Protein AF-A0A3M1WX96-F1 (afdb_monomer_lite)

Radius of gyration: 43.72 Å; chains: 1; bounding box: 66×68×136 Å

Structure (mmCIF, N/CA/C/O backbone):
data_AF-A0A3M1WX96-F1
#
_entry.id   AF-A0A3M1WX96-F1
#
loop_
_atom_site.group_PDB
_atom_site.id
_atom_site.type_symbol
_atom_site.label_atom_id
_atom_site.label_alt_id
_atom_site.label_comp_id
_atom_site.label_asym_id
_atom_site.label_entity_id
_atom_site.label_seq_id
_atom_site.pdbx_PDB_ins_code
_atom_site.Cartn_x
_atom_site.Cartn_y
_atom_site.Cartn_z
_atom_site.occupancy
_atom_site.B_iso_or_equiv
_atom_site.auth_seq_id
_atom_site.auth_comp_id
_atom_site.auth_asym_id
_atom_site.auth_atom_id
_atom_site.pdbx_PDB_model_num
ATOM 1 N N . MET A 1 1 ? 6.471 -1.583 33.653 1.00 40.56 1 MET A N 1
ATOM 2 C CA . MET A 1 1 ? 7.380 -1.959 34.756 1.00 40.56 1 MET A CA 1
ATOM 3 C C . MET A 1 1 ? 6.901 -1.298 36.039 1.00 40.56 1 MET A C 1
ATOM 5 O O . MET A 1 1 ? 7.096 -0.105 36.188 1.00 40.56 1 MET A O 1
ATOM 9 N N . GLY A 1 2 ? 6.230 -2.038 36.925 1.00 44.50 2 GLY A N 1
ATOM 10 C CA . GLY A 1 2 ? 5.771 -1.499 38.213 1.00 44.50 2 GLY A CA 1
ATOM 11 C C . GLY A 1 2 ? 4.565 -2.249 38.770 1.00 44.50 2 GLY A C 1
ATOM 12 O O . GLY A 1 2 ? 3.454 -1.746 38.691 1.00 44.50 2 GLY A O 1
ATOM 13 N N . ARG A 1 3 ? 4.765 -3.477 39.272 1.00 42.38 3 ARG A N 1
ATOM 14 C CA . ARG A 1 3 ? 3.723 -4.268 39.967 1.00 42.38 3 ARG A CA 1
ATOM 15 C C . ARG A 1 3 ? 4.274 -5.236 41.037 1.00 42.38 3 ARG A C 1
ATOM 17 O O . ARG A 1 3 ? 3.624 -6.218 41.357 1.00 42.38 3 ARG A O 1
ATOM 24 N N . TRP A 1 4 ? 5.455 -4.967 41.604 1.00 40.88 4 TRP A N 1
ATOM 25 C CA . TRP A 1 4 ? 6.192 -5.946 42.429 1.00 40.88 4 TRP A CA 1
ATOM 26 C C . TRP A 1 4 ? 6.513 -5.523 43.877 1.00 40.88 4 TRP A C 1
ATOM 28 O O . TRP A 1 4 ? 7.488 -6.014 44.429 1.00 40.88 4 TRP A O 1
ATOM 38 N N . PHE A 1 5 ? 5.731 -4.644 44.527 1.00 43.34 5 PHE A N 1
ATOM 39 C CA . PHE A 1 5 ? 6.123 -4.165 45.872 1.00 43.34 5 PHE A CA 1
ATOM 40 C C . PHE A 1 5 ? 5.067 -4.076 46.984 1.00 43.34 5 PHE A C 1
ATOM 42 O O . PHE A 1 5 ? 5.376 -3.558 48.049 1.00 43.34 5 PHE A O 1
ATOM 49 N N . ALA A 1 6 ? 3.861 -4.625 46.835 1.00 40.25 6 ALA A N 1
ATOM 50 C CA . ALA A 1 6 ? 2.841 -4.497 47.886 1.00 40.25 6 ALA A CA 1
ATOM 51 C C . ALA A 1 6 ? 2.216 -5.839 48.286 1.00 40.25 6 ALA A C 1
ATOM 53 O O . ALA A 1 6 ? 1.021 -6.045 48.105 1.00 40.25 6 ALA A O 1
ATOM 54 N N . MET A 1 7 ? 3.017 -6.777 48.805 1.00 36.66 7 MET A N 1
ATOM 55 C CA . MET A 1 7 ? 2.472 -7.990 49.435 1.00 36.66 7 MET A CA 1
ATOM 56 C C . MET A 1 7 ? 3.453 -8.636 50.431 1.00 36.66 7 MET A C 1
ATOM 58 O O . MET A 1 7 ? 3.826 -9.796 50.283 1.00 36.66 7 MET A O 1
ATOM 62 N N . ARG A 1 8 ? 3.933 -7.884 51.439 1.00 37.78 8 ARG A N 1
ATOM 63 C CA . ARG A 1 8 ? 4.783 -8.482 52.494 1.00 37.78 8 ARG A CA 1
ATOM 64 C C . ARG A 1 8 ? 4.615 -7.996 53.937 1.00 37.78 8 ARG A C 1
ATOM 66 O O . ARG A 1 8 ? 5.428 -8.361 54.772 1.00 37.78 8 ARG A O 1
ATOM 73 N N . PHE A 1 9 ? 3.555 -7.269 54.276 1.00 40.09 9 PHE A N 1
ATOM 74 C CA . PHE A 1 9 ? 3.283 -6.913 55.675 1.00 40.09 9 PHE A CA 1
ATOM 75 C C . PHE A 1 9 ? 1.790 -7.019 55.970 1.00 40.09 9 PHE A C 1
ATOM 77 O O . PHE A 1 9 ? 1.085 -6.037 55.793 1.00 40.09 9 PHE A O 1
ATOM 84 N N . CYS A 1 10 ? 1.313 -8.213 56.340 1.00 36.41 10 CYS A N 1
ATOM 85 C CA . CYS A 1 10 ? 0.103 -8.449 57.154 1.00 36.41 10 CYS A CA 1
ATOM 86 C C . CYS A 1 10 ? -0.178 -9.963 57.263 1.00 36.41 10 CYS A C 1
ATOM 88 O O . CYS A 1 10 ? -1.188 -10.445 56.766 1.00 36.41 10 CYS A O 1
ATOM 90 N N . SER A 1 11 ? 0.723 -10.746 57.865 1.00 35.50 11 SER A N 1
ATOM 91 C CA . SER A 1 11 ? 0.415 -12.144 58.224 1.00 35.50 11 SER A CA 1
ATOM 92 C C . SER A 1 11 ? 1.421 -12.719 59.224 1.00 35.50 11 SER A C 1
ATOM 94 O O . SER A 1 11 ? 2.088 -13.711 58.938 1.00 35.50 11 SER A O 1
ATOM 96 N N . SER A 1 12 ? 1.607 -12.088 60.383 1.00 38.69 12 SER A N 1
ATOM 97 C CA . SER A 1 12 ? 2.356 -12.698 61.493 1.00 38.69 12 SER A CA 1
ATOM 98 C C . SER A 1 12 ? 1.965 -12.033 62.806 1.00 38.69 12 SER A C 1
ATOM 100 O O . SER A 1 12 ? 2.459 -10.956 63.121 1.00 38.69 12 SER A O 1
ATOM 102 N N . GLY A 1 13 ? 1.070 -12.664 63.561 1.00 39.09 13 GLY A N 1
ATOM 103 C CA . GLY A 1 13 ? 0.815 -12.283 64.946 1.00 39.09 13 GLY A CA 1
ATOM 104 C C . GLY A 1 13 ? -0.659 -12.268 65.293 1.00 39.09 13 GLY A C 1
ATOM 105 O O . GLY A 1 13 ? -1.237 -11.197 65.391 1.00 39.09 13 GLY A O 1
ATOM 106 N N . ILE A 1 14 ? -1.247 -13.456 65.436 1.00 41.56 14 ILE A N 1
ATOM 107 C CA . ILE A 1 14 ? -2.239 -13.847 66.451 1.00 41.56 14 ILE A CA 1
ATOM 108 C C . ILE A 1 14 ? -2.554 -15.330 66.179 1.00 41.56 14 ILE A C 1
ATOM 110 O O . ILE A 1 14 ? -2.727 -15.722 65.029 1.00 41.56 14 ILE A O 1
ATOM 114 N N . ILE A 1 15 ? -2.630 -16.117 67.257 1.00 40.56 15 ILE A N 1
ATOM 115 C CA . ILE A 1 15 ? -2.778 -17.584 67.357 1.00 40.56 15 ILE A CA 1
ATOM 116 C C . ILE A 1 15 ? -1.436 -18.322 67.442 1.00 40.56 15 ILE A C 1
ATOM 118 O O . ILE A 1 15 ? -0.898 -18.759 66.438 1.00 40.56 15 ILE A O 1
ATOM 122 N N . PHE A 1 16 ? -0.917 -18.463 68.665 1.00 34.12 16 PHE A N 1
ATOM 123 C CA . PHE A 1 16 ? -0.523 -19.753 69.252 1.00 34.12 16 PHE A CA 1
ATOM 124 C C . PHE A 1 16 ? -0.253 -19.533 70.751 1.00 34.12 16 PHE A C 1
ATOM 126 O O . PHE A 1 16 ? 0.829 -19.133 71.162 1.00 34.12 16 PHE A O 1
ATOM 133 N N . TYR A 1 17 ? -1.283 -19.758 71.565 1.00 35.66 17 TYR A N 1
ATOM 134 C CA . TYR A 1 17 ? -1.150 -20.103 72.979 1.00 35.66 17 TYR A CA 1
ATOM 135 C C . TYR A 1 17 ? -1.679 -21.527 73.095 1.00 35.66 17 TYR A C 1
ATOM 137 O O . TYR A 1 17 ? -2.868 -21.702 72.843 1.00 35.66 17 TYR A O 1
ATOM 145 N N . LEU A 1 18 ? -0.823 -22.504 73.424 1.00 33.88 18 LEU A N 1
ATOM 146 C CA . LEU A 1 18 ? -1.084 -23.611 74.364 1.00 33.88 18 LEU A CA 1
ATOM 147 C C . LEU A 1 18 ? 0.008 -24.699 74.278 1.00 33.88 18 LEU A C 1
ATOM 149 O O . LEU A 1 18 ? 0.254 -25.220 73.196 1.00 33.88 18 LEU A O 1
ATOM 153 N N . PHE A 1 19 ? 0.547 -25.053 75.459 1.00 33.59 19 PHE A N 1
ATOM 154 C CA . PHE A 1 19 ? 1.543 -26.100 75.789 1.00 33.59 19 PHE A CA 1
ATOM 155 C C . PHE A 1 19 ? 2.979 -25.805 75.310 1.00 33.59 19 PHE A C 1
ATOM 157 O O . PHE A 1 19 ? 3.174 -25.397 74.178 1.00 33.59 19 PHE A O 1
ATOM 164 N N . GLU A 1 20 ? 4.063 -25.926 76.081 1.00 33.03 20 GLU A N 1
ATOM 165 C CA . GLU A 1 20 ? 4.417 -26.623 77.333 1.00 33.03 20 GLU A CA 1
ATOM 166 C C . GLU A 1 20 ? 5.774 -25.985 77.764 1.00 33.03 20 GLU A C 1
ATOM 168 O O . GLU A 1 20 ? 6.569 -25.635 76.899 1.00 33.03 20 GLU A O 1
ATOM 173 N N . GLY A 1 21 ? 6.021 -25.570 79.012 1.00 33.69 21 GLY A N 1
ATOM 174 C CA . GLY A 1 21 ? 6.673 -26.406 80.029 1.00 33.69 21 GLY A CA 1
ATOM 175 C C . GLY A 1 21 ? 8.221 -26.338 80.012 1.00 33.69 21 GLY A C 1
ATOM 176 O O . GLY A 1 21 ? 8.824 -26.785 79.048 1.00 33.69 21 GLY A O 1
ATOM 177 N N . LEU A 1 22 ? 8.818 -25.891 81.135 1.00 33.12 22 LEU A N 1
ATOM 178 C CA . LEU A 1 22 ? 10.217 -26.063 81.617 1.00 33.12 22 LEU A CA 1
ATOM 179 C C . LEU A 1 22 ? 11.289 -24.972 81.351 1.00 33.12 22 LEU A C 1
ATOM 181 O O . LEU A 1 22 ? 11.998 -24.974 80.355 1.00 33.12 22 LEU A O 1
ATOM 185 N N . ASP A 1 23 ? 11.391 -24.079 82.345 1.00 35.81 23 ASP A N 1
ATOM 186 C CA . ASP A 1 23 ? 12.511 -23.850 83.290 1.00 35.81 23 ASP A CA 1
ATOM 187 C C . ASP A 1 23 ? 13.971 -23.522 82.889 1.00 35.81 23 ASP A C 1
ATOM 189 O O . ASP A 1 23 ? 14.592 -24.164 82.048 1.00 35.81 23 ASP A O 1
ATOM 193 N N . LEU A 1 24 ? 14.527 -22.631 83.742 1.00 36.81 24 LEU A N 1
ATOM 194 C CA . LEU A 1 24 ? 15.935 -22.267 84.032 1.00 36.81 24 LEU A CA 1
ATOM 195 C C . LEU A 1 24 ? 16.640 -21.382 82.977 1.00 36.81 24 LEU A C 1
ATOM 197 O O . LEU A 1 24 ? 16.611 -21.657 81.791 1.00 36.81 24 LEU A O 1
ATOM 201 N N . SER A 1 25 ? 17.326 -20.278 83.295 1.00 32.25 25 SER A N 1
ATOM 202 C CA . SER A 1 25 ? 17.987 -19.851 84.535 1.00 32.25 25 SER A CA 1
ATOM 203 C C . SER A 1 25 ? 18.380 -18.359 84.471 1.00 32.25 25 SER A C 1
ATOM 205 O O . SER A 1 25 ? 18.499 -17.767 83.402 1.00 32.25 25 SER A O 1
ATOM 207 N N . ALA A 1 26 ? 18.591 -17.792 85.658 1.00 38.19 26 ALA A N 1
ATOM 208 C CA . ALA A 1 26 ? 18.962 -16.422 86.007 1.00 38.19 26 ALA A CA 1
ATOM 209 C C . ALA A 1 26 ? 20.156 -15.795 85.267 1.00 38.19 26 ALA A C 1
ATOM 211 O O . ALA A 1 26 ? 21.142 -16.486 85.037 1.00 38.19 26 ALA A O 1
ATOM 212 N N . THR A 1 27 ? 20.158 -14.459 85.111 1.00 33.75 27 THR A N 1
ATOM 213 C CA . THR A 1 27 ? 21.312 -13.599 85.475 1.00 33.75 27 THR A CA 1
ATOM 214 C C . THR A 1 27 ? 20.957 -12.096 85.521 1.00 33.75 27 THR A C 1
ATOM 216 O O . THR A 1 27 ? 20.589 -11.502 84.519 1.00 33.75 27 THR A O 1
ATOM 219 N N . LEU A 1 28 ? 21.099 -11.528 86.726 1.00 32.62 28 LEU A N 1
ATOM 220 C CA . LEU A 1 28 ? 21.659 -10.213 87.099 1.00 32.62 28 LEU A CA 1
ATOM 221 C C . LEU A 1 28 ? 21.112 -8.876 86.521 1.00 32.62 28 LEU A C 1
ATOM 223 O O . LEU A 1 28 ? 21.269 -8.531 85.358 1.00 32.62 28 LEU A O 1
ATOM 227 N N . MET A 1 29 ? 20.601 -8.074 87.470 1.00 36.28 29 MET A N 1
ATOM 228 C CA . MET A 1 29 ? 20.648 -6.596 87.603 1.00 36.28 29 MET A CA 1
ATOM 229 C C . MET A 1 29 ? 22.082 -6.021 87.416 1.00 36.28 29 MET A C 1
ATOM 231 O O . MET A 1 29 ? 23.006 -6.833 87.506 1.00 36.28 29 MET A O 1
ATOM 235 N N . PRO A 1 30 ? 22.346 -4.687 87.279 1.00 54.91 30 PRO A N 1
ATOM 236 C CA . PRO A 1 30 ? 21.673 -3.577 87.986 1.00 54.91 30 PRO A CA 1
ATOM 237 C C . PRO A 1 30 ? 21.618 -2.192 87.273 1.00 54.91 30 PRO A C 1
ATOM 239 O O . PRO A 1 30 ? 21.998 -2.039 86.120 1.00 54.91 30 PRO A O 1
ATOM 242 N N . GLU A 1 31 ? 21.165 -1.200 88.057 1.00 31.91 31 GLU A N 1
ATOM 243 C CA . GLU A 1 31 ? 21.461 0.252 88.020 1.00 31.91 31 GLU A CA 1
ATOM 244 C C . GLU A 1 31 ? 20.365 1.243 87.564 1.00 31.91 31 GLU A C 1
ATOM 246 O O . GLU A 1 31 ? 20.161 1.556 86.397 1.00 31.91 31 GLU A O 1
ATOM 251 N N . ASN A 1 32 ? 19.714 1.801 88.597 1.00 39.22 32 ASN A N 1
ATOM 252 C CA . ASN A 1 32 ? 19.254 3.193 88.756 1.00 39.22 32 ASN A CA 1
ATOM 253 C C . ASN A 1 32 ? 20.292 4.222 88.239 1.00 39.22 32 ASN A C 1
ATOM 255 O O . ASN A 1 32 ? 21.482 3.916 88.315 1.00 39.22 32 ASN A O 1
ATOM 259 N N . PRO A 1 33 ? 19.924 5.478 87.866 1.00 53.41 33 PRO A N 1
ATOM 260 C CA . PRO A 1 33 ? 19.552 6.494 88.873 1.00 53.41 33 PRO A CA 1
ATOM 261 C C . PRO A 1 33 ? 18.598 7.613 88.325 1.00 53.41 33 PRO A C 1
ATOM 263 O O . PRO A 1 33 ? 17.802 7.319 87.440 1.00 53.41 33 PRO A O 1
ATOM 266 N N . PRO A 1 34 ? 18.525 8.842 88.896 1.00 61.03 34 PRO A N 1
ATOM 267 C CA . PRO A 1 34 ? 17.351 9.350 89.619 1.00 61.03 34 PRO A CA 1
ATOM 268 C C . PRO A 1 34 ? 16.840 10.700 89.037 1.00 61.03 34 PRO A C 1
ATOM 270 O O . PRO A 1 34 ? 17.177 11.038 87.912 1.00 61.03 34 PRO A O 1
ATOM 273 N N . PHE A 1 35 ? 16.125 11.498 89.851 1.00 41.41 35 PHE A N 1
ATOM 274 C CA . PHE A 1 35 ? 15.587 12.870 89.649 1.00 41.41 35 PHE A CA 1
ATOM 275 C C . PHE A 1 35 ? 14.113 12.953 89.215 1.00 41.41 35 PHE A C 1
ATOM 277 O O . PHE A 1 35 ? 13.674 12.210 88.353 1.00 41.41 35 PHE A O 1
ATOM 284 N N . SER A 1 36 ? 13.267 13.882 89.672 1.00 41.53 36 SER A N 1
ATOM 285 C CA . SER A 1 36 ? 13.221 14.800 90.824 1.00 41.53 36 SER A CA 1
ATOM 286 C C . SER A 1 36 ? 11.825 15.438 90.815 1.00 41.53 36 SER A C 1
ATOM 288 O O . SER A 1 36 ? 11.336 15.831 89.758 1.00 41.53 36 SER A O 1
ATOM 290 N N . ARG A 1 37 ? 11.186 15.562 91.984 1.00 46.06 37 ARG A N 1
ATOM 291 C CA . ARG A 1 37 ? 9.965 16.368 92.194 1.00 46.06 37 ARG A CA 1
ATOM 292 C C . ARG A 1 37 ? 10.280 17.867 92.134 1.00 46.06 37 ARG A C 1
ATOM 294 O O . ARG A 1 37 ? 11.380 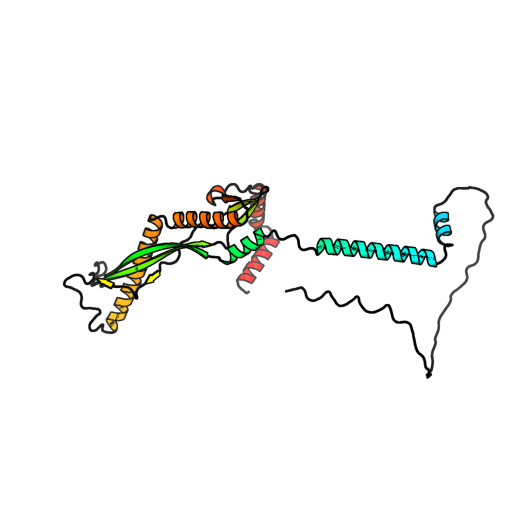18.256 92.523 1.00 46.06 37 ARG A O 1
ATOM 301 N N . PRO A 1 38 ? 9.275 18.703 91.825 1.00 54.12 38 PRO A N 1
ATOM 302 C CA . PRO A 1 38 ? 9.010 19.851 92.704 1.00 54.12 38 PRO A CA 1
ATOM 303 C C . PRO A 1 38 ? 7.473 20.041 92.915 1.00 54.12 38 PRO A C 1
ATOM 305 O O . PRO A 1 38 ? 6.723 19.110 92.620 1.00 54.12 38 PRO A O 1
ATOM 308 N N . PRO A 1 39 ? 6.973 21.107 93.576 1.00 56.50 39 PRO A N 1
ATOM 309 C CA . PRO A 1 39 ? 6.376 21.001 94.904 1.00 56.50 39 PRO A CA 1
ATOM 310 C C . PRO A 1 39 ? 4.879 21.365 94.943 1.00 56.50 39 PRO A C 1
ATOM 312 O O . PRO A 1 39 ? 4.263 21.745 93.952 1.00 56.50 39 PRO A O 1
ATOM 315 N N . ALA A 1 40 ? 4.323 21.230 96.146 1.00 49.50 40 ALA A N 1
ATOM 316 C CA . ALA A 1 40 ? 2.959 21.551 96.539 1.00 49.50 40 ALA A CA 1
ATOM 317 C C . ALA A 1 40 ? 2.572 23.027 96.326 1.00 49.50 40 ALA A C 1
ATOM 319 O O . ALA A 1 40 ? 3.359 23.930 96.607 1.00 49.50 40 ALA A O 1
ATOM 320 N N . VAL A 1 41 ? 1.312 23.244 95.942 1.00 48.03 41 VAL A N 1
ATOM 321 C CA . VAL A 1 41 ? 0.588 24.513 96.092 1.00 48.03 41 VAL A CA 1
ATOM 322 C C . VAL A 1 41 ? -0.761 24.199 96.744 1.00 48.03 41 VAL A C 1
ATOM 324 O O . VAL A 1 41 ? -1.476 23.302 96.301 1.00 48.03 41 VAL A O 1
ATOM 327 N N . GLN A 1 42 ? -1.037 24.905 97.840 1.00 40.84 42 GLN A N 1
ATOM 328 C CA . GLN A 1 42 ? -2.239 24.851 98.676 1.00 40.84 42 GLN A CA 1
ATOM 329 C C . GLN A 1 42 ? -3.418 25.621 98.047 1.00 40.84 42 GLN A C 1
ATOM 331 O O . GLN A 1 42 ? -3.198 26.708 97.524 1.00 40.84 42 GLN A O 1
ATOM 336 N N . ASP A 1 43 ? -4.620 25.027 98.152 1.00 43.12 43 ASP A N 1
ATOM 337 C CA . ASP A 1 43 ? -5.954 25.558 98.544 1.00 43.12 43 ASP A CA 1
ATOM 338 C C . ASP A 1 43 ? -6.433 26.948 98.046 1.00 43.12 43 ASP A C 1
ATOM 340 O O . ASP A 1 43 ? -5.664 27.907 98.061 1.00 43.12 43 ASP A O 1
ATOM 344 N N . PRO A 1 44 ? -7.734 27.130 97.681 1.00 53.22 44 PRO A N 1
ATOM 345 C CA . PRO A 1 44 ? -8.832 27.018 98.657 1.00 53.22 44 PRO A CA 1
ATOM 346 C C . PRO A 1 44 ? -10.197 26.486 98.156 1.00 53.22 44 PRO A C 1
ATOM 348 O O . PRO A 1 44 ? -10.484 26.362 96.967 1.00 53.22 44 PRO A O 1
ATOM 351 N N . ALA A 1 45 ? -11.059 26.196 99.135 1.00 51.62 45 ALA A N 1
ATOM 352 C CA . ALA A 1 45 ? -12.451 25.768 99.008 1.00 51.62 45 ALA A CA 1
ATOM 353 C C . ALA A 1 45 ? -13.382 26.804 98.342 1.00 51.62 45 ALA A C 1
ATOM 355 O O . ALA A 1 45 ? -13.215 28.008 98.548 1.00 51.62 45 ALA A O 1
ATOM 356 N N . PRO A 1 46 ? -14.456 26.336 97.678 1.00 49.62 46 PRO A N 1
ATOM 357 C CA . PRO A 1 46 ? -15.713 27.076 97.673 1.00 49.62 46 PRO A CA 1
ATOM 358 C C . PRO A 1 46 ? -16.911 26.264 98.200 1.00 49.62 46 PRO A C 1
ATOM 360 O O . PRO A 1 46 ? -17.085 25.073 97.946 1.00 49.62 46 PRO A O 1
ATOM 363 N N . SER A 1 47 ? -17.730 26.995 98.950 1.00 46.50 47 SER A N 1
ATOM 364 C CA . SER A 1 47 ? -19.0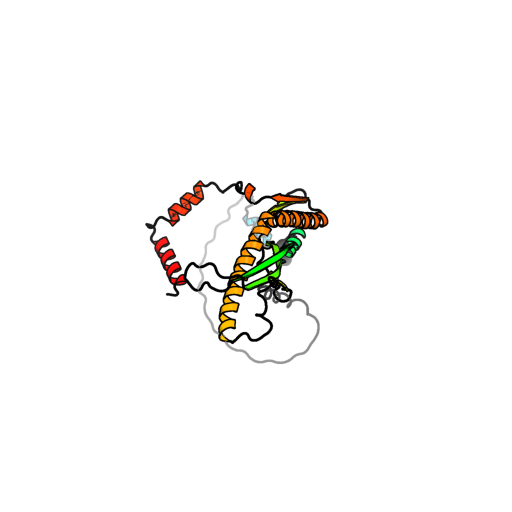00 26.681 99.605 1.00 46.50 47 SER A CA 1
ATOM 365 C C . SER A 1 47 ? -20.097 26.104 98.684 1.00 46.50 47 SER A C 1
ATOM 367 O O . SER A 1 47 ? -20.029 26.260 97.463 1.00 46.50 47 SER A O 1
ATOM 369 N N . PRO A 1 48 ? -21.156 25.484 99.249 1.00 55.16 48 PRO A N 1
ATOM 370 C CA . PRO A 1 48 ? -22.215 24.844 98.476 1.00 55.16 48 PRO A CA 1
ATOM 371 C C . PRO A 1 48 ? -23.203 25.880 97.924 1.00 55.16 48 PRO A C 1
ATOM 373 O O . PRO A 1 48 ? -23.734 26.701 98.671 1.00 55.16 48 PRO A O 1
ATOM 376 N N . VAL A 1 49 ? -23.496 25.807 96.624 1.00 49.09 49 VAL A N 1
ATOM 377 C CA . VAL A 1 49 ? -24.596 26.549 95.991 1.00 49.09 49 VAL A CA 1
ATOM 378 C C . VAL A 1 49 ? -25.602 25.551 95.432 1.00 49.09 49 VAL A C 1
ATOM 380 O O . VAL A 1 49 ? -25.270 24.640 94.675 1.00 49.09 49 VAL A O 1
ATOM 383 N N . ALA A 1 50 ? -26.841 25.723 95.875 1.00 50.53 50 ALA A N 1
ATOM 384 C CA . ALA A 1 50 ? -27.998 24.936 95.509 1.00 50.53 50 ALA A CA 1
ATOM 385 C C . ALA A 1 50 ? -28.440 25.172 94.053 1.00 50.53 50 ALA A C 1
ATOM 387 O O . ALA A 1 50 ? -28.421 26.296 93.564 1.00 50.53 50 ALA A O 1
ATOM 388 N N . GLY A 1 51 ? -28.946 24.103 93.430 1.00 50.75 51 GLY A N 1
ATOM 389 C CA . GLY A 1 51 ? -30.078 24.151 92.501 1.00 50.75 51 GLY A CA 1
ATOM 390 C C . GLY A 1 51 ? -29.831 24.668 91.081 1.00 50.75 51 GLY A C 1
ATOM 391 O O . GLY A 1 51 ? -29.955 25.853 90.812 1.00 50.75 51 GLY A O 1
ATOM 392 N N . SER A 1 52 ? -29.678 23.750 90.124 1.00 49.75 52 SER A N 1
ATOM 393 C CA . SER A 1 52 ? -30.497 23.765 88.899 1.00 49.75 52 SER A CA 1
ATOM 394 C C . SER A 1 52 ? -30.348 22.441 88.145 1.00 49.75 52 SER A C 1
ATOM 396 O O . SER A 1 52 ? -29.258 22.002 87.787 1.00 49.75 52 SER A O 1
ATOM 398 N N . SER A 1 53 ? -31.471 21.767 87.922 1.00 55.44 53 SER A N 1
ATOM 399 C CA . SER A 1 53 ? -31.601 20.576 87.086 1.00 55.44 53 SER A CA 1
ATOM 400 C C . SER A 1 53 ? -31.543 20.970 85.607 1.00 55.44 53 SER A C 1
ATOM 402 O O . SER A 1 53 ? -32.565 21.031 84.931 1.00 55.44 53 SER A O 1
ATOM 404 N N . GLY A 1 54 ? -30.341 21.275 85.117 1.00 56.44 54 GLY A N 1
ATOM 405 C CA . GLY A 1 54 ? -30.034 21.447 83.697 1.00 56.44 54 GLY A CA 1
ATOM 406 C C . GLY A 1 54 ? -29.077 20.351 83.238 1.00 56.44 54 GLY A C 1
ATOM 407 O O . GLY A 1 54 ? -27.965 20.251 83.750 1.00 56.44 54 GLY A O 1
ATOM 408 N N . ILE A 1 55 ? -29.501 19.510 82.291 1.00 59.22 55 ILE A N 1
ATOM 409 C CA . ILE A 1 55 ? -28.666 18.456 81.694 1.00 59.22 55 ILE A CA 1
ATOM 410 C C . ILE A 1 55 ? -27.543 19.141 80.906 1.00 59.22 55 ILE A C 1
ATOM 412 O O . ILE A 1 55 ? -27.724 19.550 79.762 1.00 59.22 55 ILE A O 1
ATOM 416 N N . SER A 1 56 ? -26.388 19.318 81.544 1.00 54.75 56 SER A N 1
ATOM 417 C CA . SER A 1 56 ? -25.201 19.888 80.918 1.00 54.75 56 SER A CA 1
ATOM 418 C C . SER A 1 56 ? -24.459 18.812 80.104 1.00 54.75 56 SER A C 1
ATOM 420 O O . SER A 1 56 ? -24.407 17.646 80.514 1.00 54.75 56 SER A O 1
ATOM 422 N N . PRO A 1 57 ? -23.825 19.165 78.969 1.00 58.00 57 PRO A N 1
ATOM 423 C CA . PRO A 1 57 ? -23.057 18.224 78.142 1.00 58.00 57 PRO A CA 1
ATOM 424 C C . PRO A 1 57 ? -21.866 17.573 78.876 1.00 58.00 57 PRO A C 1
ATOM 426 O O . PRO A 1 57 ? -21.309 16.588 78.397 1.00 58.00 57 PRO A O 1
ATOM 429 N N . GLN A 1 58 ? -21.509 18.054 80.072 1.00 56.03 58 GLN A N 1
ATOM 430 C CA . GLN A 1 58 ? -20.494 17.450 80.939 1.00 56.03 58 GLN A CA 1
ATOM 431 C C . GLN A 1 58 ? -20.996 16.181 81.664 1.00 56.03 58 GLN A C 1
ATOM 433 O O . GLN A 1 58 ? -20.201 15.291 81.965 1.00 56.03 58 GLN A O 1
ATOM 438 N N . GLY A 1 59 ? -22.311 16.027 81.876 1.00 51.25 59 GLY A N 1
ATOM 439 C CA . GLY A 1 59 ? -22.899 14.816 82.470 1.00 51.25 59 GLY A CA 1
ATOM 440 C C . GLY A 1 59 ? -22.883 13.592 81.541 1.00 51.25 59 GLY A C 1
ATOM 441 O O . GLY A 1 59 ? -22.811 12.454 82.010 1.00 51.25 59 GLY A O 1
ATOM 442 N N . LEU A 1 60 ? -22.876 13.813 80.221 1.00 54.62 60 LEU A N 1
ATOM 443 C CA . LEU A 1 60 ? -22.719 12.746 79.224 1.00 54.62 60 LEU A CA 1
ATOM 444 C C . LEU A 1 60 ? -21.302 12.153 79.235 1.00 54.62 60 LEU A C 1
ATOM 446 O O . LEU A 1 60 ? -21.149 10.941 79.091 1.00 54.62 60 LEU A O 1
ATOM 450 N N . TRP A 1 61 ? -20.279 12.969 79.508 1.00 54.44 61 TRP A N 1
ATOM 451 C CA . TRP A 1 61 ? -18.896 12.500 79.650 1.00 54.44 61 TRP A CA 1
ATOM 452 C C . TRP A 1 61 ? -18.684 11.637 80.903 1.00 54.44 61 TRP A C 1
ATOM 454 O O . TRP A 1 61 ? -17.987 10.624 80.840 1.00 54.44 61 TRP A O 1
ATOM 464 N N . TYR A 1 62 ? -19.334 11.972 82.022 1.00 51.81 62 TYR A N 1
ATOM 465 C CA . TYR A 1 62 ? -19.199 11.205 83.268 1.00 51.81 62 TYR A CA 1
ATOM 466 C C . TYR A 1 62 ? -19.954 9.871 83.258 1.00 51.81 62 TYR A C 1
ATOM 468 O O . TYR A 1 62 ? -19.470 8.892 83.829 1.00 51.81 62 TYR A O 1
ATOM 476 N N . ARG A 1 63 ? -21.094 9.772 82.558 1.00 51.66 63 ARG A N 1
ATOM 477 C CA . ARG A 1 63 ? -21.747 8.467 82.340 1.00 51.66 63 ARG A CA 1
ATOM 478 C C . ARG A 1 63 ? -20.920 7.544 81.448 1.00 51.66 63 ARG A C 1
ATOM 480 O O . ARG A 1 63 ? -20.924 6.339 81.671 1.00 51.66 63 ARG A O 1
ATOM 487 N N . PHE A 1 64 ? -20.128 8.105 80.538 1.00 52.88 64 PHE A N 1
ATOM 488 C CA . PHE A 1 64 ? -19.185 7.340 79.723 1.00 52.88 64 PHE A CA 1
ATOM 489 C C . PHE A 1 64 ? -18.006 6.764 80.524 1.00 52.88 64 PHE A C 1
ATOM 491 O O . PHE A 1 64 ? -17.323 5.866 80.032 1.00 52.88 64 PHE A O 1
ATOM 498 N N . GLN A 1 65 ? -17.728 7.258 81.739 1.00 54.84 65 GLN A N 1
ATOM 499 C CA . GLN A 1 65 ? -16.571 6.869 82.561 1.00 54.84 65 GLN A CA 1
ATOM 500 C C . GLN A 1 65 ? -16.822 5.682 83.504 1.00 54.84 65 GLN A C 1
ATOM 502 O O . GLN A 1 65 ? -15.865 5.144 84.056 1.00 54.84 65 GLN A O 1
ATOM 507 N N . ARG A 1 66 ? -18.081 5.260 83.677 1.00 52.12 66 ARG A N 1
ATOM 508 C CA . ARG A 1 66 ? -18.476 4.139 84.553 1.00 52.12 66 ARG A CA 1
ATOM 509 C C . ARG A 1 66 ? -18.943 2.892 83.814 1.00 52.12 66 ARG A C 1
ATOM 511 O O . ARG A 1 66 ? -19.463 1.974 84.442 1.00 52.12 66 ARG A O 1
ATOM 518 N N . GLU A 1 67 ? -18.757 2.837 82.505 1.00 54.62 67 GLU A N 1
ATOM 519 C CA . GLU A 1 67 ? -18.917 1.569 81.816 1.00 54.62 67 GLU A CA 1
ATOM 520 C C . GLU A 1 67 ? -17.670 0.695 82.012 1.00 54.62 67 GLU A C 1
ATOM 522 O O . GLU A 1 67 ? -16.549 1.218 82.008 1.00 54.62 67 GLU A O 1
ATOM 527 N N . PRO A 1 68 ? -17.836 -0.623 82.220 1.00 68.62 68 PRO A N 1
ATOM 528 C CA . PRO A 1 68 ? -16.709 -1.529 82.391 1.00 68.62 68 PRO A CA 1
ATOM 529 C C . PRO A 1 68 ? -15.790 -1.424 81.172 1.00 68.62 68 PRO A C 1
ATOM 531 O O . PRO A 1 68 ? -16.263 -1.359 80.041 1.00 68.62 68 PRO A O 1
ATOM 534 N N . LEU A 1 69 ? -14.470 -1.446 81.383 1.00 73.25 69 LEU A N 1
ATOM 535 C CA . LEU A 1 69 ? -13.447 -1.363 80.323 1.00 73.25 69 LEU A CA 1
ATOM 536 C C . LEU A 1 69 ? -13.729 -2.292 79.117 1.00 73.25 69 LEU A C 1
ATOM 538 O O . LEU A 1 69 ? -13.350 -1.978 77.989 1.00 73.25 69 LEU A O 1
ATOM 542 N N . MET A 1 70 ? -14.458 -3.386 79.354 1.00 73.12 70 MET A N 1
ATOM 543 C CA . MET A 1 70 ? -15.009 -4.304 78.355 1.00 73.12 70 MET A CA 1
ATOM 544 C C . MET A 1 70 ? -15.879 -3.634 77.273 1.00 73.12 70 MET A C 1
ATOM 546 O O . MET A 1 70 ? -15.671 -3.916 76.096 1.00 73.12 70 MET A O 1
ATOM 550 N N . THR A 1 71 ? -16.825 -2.741 77.599 1.00 78.81 71 THR A N 1
ATOM 551 C CA . THR A 1 71 ? -17.727 -2.165 76.573 1.00 78.81 71 THR A CA 1
ATOM 552 C C . THR A 1 71 ? -16.990 -1.228 75.626 1.00 78.81 71 THR A C 1
ATOM 554 O O . THR A 1 71 ? -17.227 -1.257 74.419 1.00 78.81 71 THR A O 1
ATOM 557 N N . ARG A 1 72 ? -16.017 -0.462 76.131 1.00 79.00 72 ARG A N 1
ATOM 558 C CA . ARG A 1 72 ? -15.161 0.393 75.294 1.00 79.00 72 ARG A CA 1
ATOM 559 C C . ARG A 1 72 ? -14.336 -0.428 74.303 1.00 79.00 72 ARG A C 1
ATOM 561 O O . ARG A 1 72 ? -14.243 -0.046 73.140 1.00 79.00 72 ARG A O 1
ATOM 568 N N . ALA A 1 73 ? -13.776 -1.559 74.735 1.00 81.88 73 ALA A N 1
ATOM 569 C CA . ALA A 1 73 ? -13.027 -2.455 73.853 1.00 81.88 73 ALA A CA 1
ATOM 570 C C . ALA A 1 73 ? -13.915 -3.049 72.742 1.00 81.88 73 ALA A C 1
ATOM 572 O O . ALA A 1 73 ? -13.501 -3.114 71.582 1.00 81.88 73 ALA A O 1
ATOM 573 N N . ILE A 1 74 ? -15.160 -3.414 73.066 1.00 88.75 74 ILE A N 1
ATOM 574 C CA . ILE A 1 74 ? -16.133 -3.918 72.084 1.00 88.75 74 ILE A CA 1
ATOM 575 C C . ILE A 1 74 ? -16.489 -2.832 71.056 1.00 88.75 74 ILE A C 1
ATOM 577 O O . ILE A 1 74 ? -16.482 -3.088 69.855 1.00 88.75 74 ILE A O 1
ATOM 581 N N . ILE A 1 75 ? -16.738 -1.596 71.494 1.00 90.12 75 ILE A N 1
ATOM 582 C CA . ILE A 1 75 ? -17.065 -0.491 70.578 1.00 90.12 75 ILE A CA 1
ATOM 583 C C . ILE A 1 75 ? -15.893 -0.199 69.629 1.00 90.12 75 ILE A C 1
ATOM 585 O O . ILE A 1 75 ? -16.095 -0.091 68.419 1.00 90.12 75 ILE A O 1
ATOM 589 N N . TRP A 1 76 ? -14.662 -0.122 70.144 1.00 88.75 76 TRP A N 1
ATOM 590 C CA . TRP A 1 76 ? -13.482 0.147 69.315 1.00 88.75 76 TRP A CA 1
ATOM 591 C C . TRP A 1 76 ? -13.184 -0.969 68.309 1.00 88.75 76 TRP A C 1
ATOM 593 O O . TRP A 1 76 ? -12.812 -0.674 67.174 1.00 88.75 76 TRP A O 1
ATOM 603 N N . THR A 1 77 ? -13.381 -2.237 68.681 1.00 92.94 77 THR A N 1
ATOM 604 C CA . THR A 1 77 ? -13.189 -3.369 67.756 1.00 92.94 77 THR A CA 1
ATOM 605 C C . THR A 1 77 ? -14.228 -3.389 66.638 1.00 92.94 77 THR A C 1
ATOM 607 O O . THR A 1 77 ? -13.864 -3.603 65.481 1.00 92.94 77 THR A O 1
ATOM 610 N N . LEU A 1 78 ? -15.494 -3.078 66.934 1.00 95.12 78 LEU A N 1
ATOM 611 C CA . LEU A 1 78 ? -16.534 -2.925 65.909 1.00 95.12 78 LEU A CA 1
ATOM 612 C C . LEU A 1 78 ? -16.226 -1.764 64.949 1.00 95.12 78 LEU A C 1
ATOM 614 O O . LEU A 1 78 ? -16.400 -1.888 63.734 1.00 95.12 78 LEU A O 1
ATOM 618 N N . LEU A 1 79 ? -15.719 -0.647 65.473 1.00 95.31 79 LEU A N 1
ATOM 619 C CA . LEU A 1 79 ? -15.388 0.537 64.677 1.00 95.31 79 LEU A CA 1
ATOM 620 C C . LEU A 1 79 ? -14.158 0.301 63.780 1.00 95.31 79 LEU A C 1
ATOM 622 O O . LEU A 1 79 ? -14.171 0.635 62.597 1.00 95.31 79 LEU A O 1
ATOM 626 N N . ALA A 1 80 ? -13.126 -0.367 64.300 1.00 95.00 80 ALA A N 1
ATOM 627 C CA . ALA A 1 80 ? -11.980 -0.796 63.502 1.00 95.00 80 ALA A CA 1
ATOM 628 C C . ALA A 1 80 ? -12.381 -1.810 62.413 1.00 95.00 80 ALA A C 1
ATOM 630 O O . ALA A 1 80 ? -11.953 -1.686 61.266 1.00 95.00 80 ALA A O 1
ATOM 631 N N . GLY A 1 81 ? -13.245 -2.777 62.745 1.00 96.75 81 GLY A N 1
ATOM 632 C CA . GLY A 1 81 ? -13.748 -3.770 61.794 1.00 96.75 81 GLY A CA 1
ATOM 633 C C . GLY A 1 81 ? -14.551 -3.139 60.653 1.00 96.75 81 GLY A C 1
ATOM 634 O O . GLY A 1 81 ? -14.320 -3.441 59.485 1.00 96.75 81 GLY A O 1
ATOM 635 N N . THR A 1 82 ? -15.453 -2.210 60.972 1.00 95.69 82 THR A N 1
ATOM 636 C CA . THR A 1 82 ? -16.249 -1.481 59.967 1.00 95.69 82 THR A CA 1
ATOM 637 C C . THR A 1 82 ? -15.392 -0.599 59.062 1.00 95.69 82 THR A C 1
ATOM 639 O O . THR A 1 82 ? -15.584 -0.624 57.846 1.00 95.69 82 THR A O 1
ATOM 642 N N . LEU A 1 83 ? -14.401 0.113 59.612 1.00 96.56 83 LEU A N 1
ATOM 643 C CA . LEU A 1 83 ? -13.433 0.873 58.812 1.00 96.56 83 LEU A CA 1
ATOM 644 C C . LEU A 1 83 ? -12.608 -0.032 57.893 1.00 96.56 83 LEU A C 1
ATOM 646 O O . LEU A 1 83 ? -12.376 0.321 56.737 1.00 96.56 83 LEU A O 1
ATOM 650 N N . PHE A 1 84 ? -12.200 -1.209 58.372 1.00 96.50 84 PHE A N 1
ATOM 651 C CA . PHE A 1 84 ? -11.463 -2.174 57.562 1.00 96.50 84 PHE A CA 1
ATOM 652 C C . PHE A 1 84 ? -12.302 -2.689 56.387 1.00 96.50 84 PHE A C 1
ATOM 654 O O . PHE A 1 84 ? -11.833 -2.693 55.249 1.00 96.50 84 PHE A O 1
ATOM 661 N N . VAL A 1 85 ? -13.564 -3.058 56.631 1.00 95.88 85 VAL A N 1
ATOM 662 C CA . VAL A 1 85 ? -14.484 -3.514 55.577 1.00 95.88 85 VAL A CA 1
ATOM 663 C C . VAL A 1 85 ? -14.770 -2.395 54.572 1.00 95.88 85 VAL A C 1
ATOM 665 O O . VAL A 1 85 ? -14.709 -2.632 53.367 1.00 95.88 85 VAL A O 1
ATOM 668 N N . ALA A 1 86 ? -15.017 -1.167 55.036 1.00 95.19 86 ALA A N 1
ATOM 669 C CA . ALA A 1 86 ? -15.221 -0.019 54.154 1.00 95.19 86 ALA A CA 1
ATOM 670 C C . ALA A 1 86 ? -13.978 0.264 53.292 1.00 95.19 86 ALA A C 1
ATOM 672 O O . ALA A 1 86 ? -14.093 0.431 52.078 1.00 95.19 86 ALA A O 1
ATOM 673 N N . GLY A 1 87 ? -12.785 0.242 53.896 1.00 96.19 87 GLY A N 1
ATOM 674 C CA . GLY A 1 87 ? -11.518 0.391 53.182 1.00 96.19 87 GLY A CA 1
ATOM 675 C C . GLY A 1 87 ? -11.295 -0.708 52.142 1.00 96.19 87 GLY A C 1
ATOM 676 O O . GLY A 1 87 ? -10.897 -0.415 51.016 1.00 96.19 87 GLY A O 1
ATOM 677 N N . TYR A 1 88 ? -11.621 -1.960 52.477 1.00 94.88 88 TYR A N 1
ATOM 678 C CA . TYR A 1 88 ? -11.531 -3.091 51.555 1.00 94.88 88 TYR A CA 1
ATOM 679 C C . TYR A 1 88 ? -12.496 -2.961 50.369 1.00 94.88 88 TYR A C 1
ATOM 681 O O . TYR A 1 88 ? -12.098 -3.209 49.233 1.00 94.88 88 TYR A O 1
ATOM 689 N N . LEU A 1 89 ? -13.739 -2.526 50.600 1.00 93.81 89 LEU A N 1
ATOM 690 C CA . LEU A 1 89 ? -14.727 -2.320 49.536 1.00 93.81 89 LEU A CA 1
ATOM 691 C C . LEU A 1 89 ? -14.342 -1.165 48.606 1.00 93.81 89 LEU A C 1
ATOM 693 O O . LEU A 1 89 ? -14.448 -1.300 47.388 1.00 93.81 89 LEU A O 1
ATOM 697 N N . VAL A 1 90 ? -13.838 -0.053 49.153 1.00 92.88 90 VAL A N 1
ATOM 698 C CA . VAL A 1 90 ? -13.307 1.060 48.347 1.00 92.88 90 VAL A CA 1
ATOM 699 C C . VAL A 1 90 ? -12.101 0.598 47.532 1.00 92.88 90 VAL A C 1
ATOM 701 O O . VAL A 1 90 ? -12.023 0.884 46.336 1.00 92.88 90 VAL A O 1
ATOM 704 N N . TRP A 1 91 ? -11.195 -0.169 48.144 1.00 92.50 91 TRP A N 1
ATOM 705 C CA . TRP A 1 91 ? -10.059 -0.754 47.441 1.00 92.50 91 TRP A CA 1
ATOM 706 C C . TRP A 1 91 ? -10.509 -1.703 46.331 1.00 92.50 91 TRP A C 1
ATOM 708 O O . TRP A 1 91 ? -9.998 -1.588 45.226 1.00 92.50 91 TRP A O 1
ATOM 718 N N . GLN A 1 92 ? -11.497 -2.574 46.556 1.00 89.69 92 GLN A N 1
ATOM 719 C CA . GLN A 1 92 ? -12.057 -3.432 45.507 1.00 89.69 92 GLN A CA 1
ATOM 720 C C . GLN A 1 92 ? -12.716 -2.629 44.384 1.00 89.69 92 GLN A C 1
ATOM 722 O O . GLN A 1 92 ? -12.520 -2.959 43.216 1.00 89.69 92 GLN A O 1
ATOM 727 N N . ALA A 1 93 ? -13.467 -1.574 44.700 1.00 85.00 93 ALA A N 1
ATOM 728 C CA . ALA A 1 93 ? -14.096 -0.721 43.694 1.00 85.00 93 ALA A CA 1
ATOM 729 C C . ALA A 1 93 ? -13.053 0.016 42.834 1.00 85.00 93 ALA A C 1
ATOM 731 O O . ALA A 1 93 ? -13.250 0.189 41.634 1.00 85.00 93 ALA A O 1
ATOM 732 N N . TRP A 1 94 ? -11.923 0.407 43.430 1.00 85.56 94 TRP A N 1
ATOM 733 C CA . TRP A 1 94 ? -10.797 1.029 42.725 1.00 85.56 94 TRP A CA 1
ATOM 734 C C . TRP A 1 94 ? -9.896 0.025 41.993 1.00 85.56 94 TRP A C 1
ATOM 736 O O . TRP A 1 94 ? -9.356 0.342 40.933 1.00 85.56 94 TRP A O 1
ATOM 746 N N . ALA A 1 95 ? -9.707 -1.171 42.552 1.00 82.69 95 ALA A N 1
ATOM 747 C CA . ALA A 1 95 ? -8.843 -2.220 42.015 1.00 82.69 95 ALA A CA 1
ATOM 748 C C . ALA A 1 95 ? -9.541 -3.076 40.955 1.00 82.69 95 ALA A C 1
ATOM 750 O O . ALA A 1 95 ? -8.854 -3.713 40.153 1.00 82.69 95 ALA A O 1
ATOM 751 N N . SER A 1 96 ? -10.878 -3.087 40.931 1.00 71.19 96 SER A N 1
ATOM 752 C CA . SER A 1 96 ? -11.649 -3.726 39.871 1.00 71.19 96 SER A CA 1
ATOM 753 C C . SER A 1 96 ? -11.253 -3.078 38.546 1.00 71.19 96 SER A C 1
ATOM 755 O O . SER A 1 96 ? -11.482 -1.878 38.360 1.00 71.19 96 SER A O 1
ATOM 757 N N . PRO A 1 97 ? -10.610 -3.821 37.627 1.00 66.12 97 PRO A N 1
ATOM 758 C CA . PRO A 1 97 ? -10.226 -3.266 36.345 1.00 66.12 97 PRO A CA 1
ATOM 759 C C . PRO A 1 97 ? -11.496 -2.755 35.675 1.00 66.12 97 PRO A C 1
ATOM 761 O O . PRO A 1 97 ? -12.472 -3.498 35.553 1.00 66.12 97 PRO A O 1
ATOM 764 N N . LYS A 1 98 ? -11.491 -1.478 35.271 1.00 66.06 98 LYS A N 1
ATOM 765 C CA . LYS A 1 98 ? -12.579 -0.912 34.467 1.00 66.06 98 LYS A CA 1
ATOM 766 C C . LYS A 1 98 ? -12.869 -1.918 33.351 1.00 66.06 98 LYS A C 1
ATOM 768 O O . LYS A 1 98 ? -11.899 -2.319 32.701 1.00 66.06 98 LYS A O 1
ATOM 773 N N . PRO A 1 99 ? -14.124 -2.368 33.160 1.00 58.03 99 PRO A N 1
ATOM 774 C CA . PRO A 1 99 ? -14.440 -3.364 32.149 1.00 58.03 99 PRO A CA 1
ATOM 775 C C . PRO A 1 99 ? -13.921 -2.841 30.815 1.00 58.03 99 PRO A C 1
ATOM 777 O O . PRO A 1 99 ? -14.429 -1.860 30.270 1.00 58.03 99 PRO A O 1
ATOM 780 N N . VAL A 1 100 ? -12.828 -3.435 30.337 1.00 63.59 100 VAL A N 1
ATOM 781 C CA . VAL A 1 100 ? -12.245 -3.064 29.056 1.00 63.59 100 VAL A CA 1
ATOM 782 C C . VAL A 1 100 ? -13.235 -3.589 28.040 1.00 63.59 100 VAL A C 1
ATOM 784 O O . VAL A 1 100 ? -13.379 -4.801 27.888 1.00 63.59 100 VAL A O 1
ATOM 787 N N . ASN A 1 101 ? -13.985 -2.684 27.415 1.00 68.00 101 ASN A N 1
ATOM 788 C CA . ASN A 1 101 ? -14.960 -3.064 26.407 1.00 68.00 101 ASN A CA 1
ATOM 789 C C . ASN A 1 101 ? -14.223 -3.927 25.355 1.00 68.00 101 ASN A C 1
ATOM 791 O O . ASN A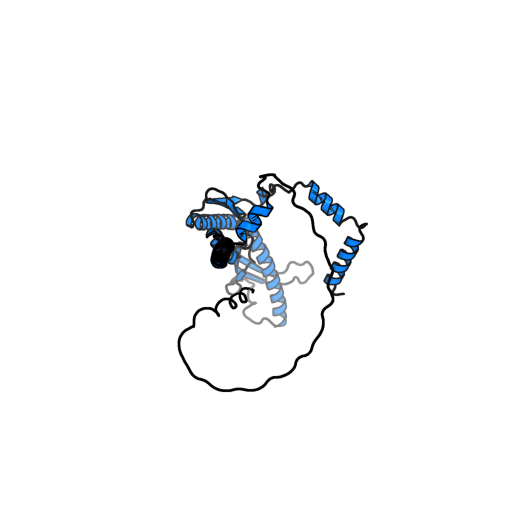 1 101 ? -13.216 -3.462 24.806 1.00 68.00 101 ASN A O 1
ATOM 795 N N . PRO A 1 102 ? -14.653 -5.184 25.112 1.00 74.81 102 PRO A N 1
ATOM 796 C CA . PRO A 1 102 ? -13.923 -6.153 24.285 1.00 74.81 102 PRO A CA 1
ATOM 797 C C . PRO A 1 102 ? -13.650 -5.641 22.863 1.00 74.81 102 PRO A C 1
ATOM 799 O O . PRO A 1 102 ? -12.723 -6.101 22.195 1.00 74.81 102 PRO A O 1
ATOM 802 N N . VAL A 1 103 ? -14.418 -4.644 22.426 1.00 75.50 103 VAL A N 1
ATOM 803 C CA . VAL A 1 103 ? -14.209 -3.888 21.193 1.00 75.50 103 VAL A CA 1
ATOM 804 C C . VAL A 1 103 ? -12.857 -3.196 21.156 1.00 75.50 103 VAL A C 1
ATOM 806 O O . VAL A 1 103 ? -12.140 -3.350 20.173 1.00 75.50 103 VAL A O 1
ATOM 809 N N . PHE A 1 104 ? -12.469 -2.481 22.216 1.00 75.94 104 PHE A N 1
ATOM 810 C CA . PHE A 1 104 ? -11.191 -1.766 22.240 1.00 75.94 104 PHE A CA 1
ATOM 811 C C . PHE A 1 104 ? -10.017 -2.740 22.172 1.00 75.94 104 PHE A C 1
ATOM 813 O O . PHE A 1 104 ? -9.089 -2.507 21.408 1.00 75.94 104 PHE A O 1
ATOM 820 N N . ALA A 1 105 ? -10.106 -3.889 22.849 1.00 79.50 105 ALA A N 1
ATOM 821 C CA . ALA A 1 105 ? -9.074 -4.921 22.770 1.00 79.50 105 ALA A CA 1
ATOM 822 C C . ALA A 1 105 ? -8.912 -5.490 21.345 1.00 79.50 105 ALA A C 1
ATOM 824 O O . ALA A 1 105 ? -7.792 -5.751 20.900 1.00 79.50 105 ALA A O 1
ATOM 825 N N . LYS A 1 106 ? -10.016 -5.662 20.603 1.00 81.31 106 LYS A N 1
ATOM 826 C CA . LYS A 1 106 ? -9.968 -6.105 19.200 1.00 81.31 106 LYS A CA 1
ATOM 827 C C . LYS A 1 106 ? -9.497 -5.005 18.251 1.00 81.31 106 LYS A C 1
ATOM 829 O O . LYS A 1 106 ? -8.708 -5.296 17.358 1.00 81.31 106 LYS A O 1
ATOM 834 N N . ILE A 1 107 ? -9.912 -3.756 18.459 1.00 83.12 107 ILE A N 1
ATOM 835 C CA . ILE A 1 107 ? -9.406 -2.603 17.700 1.00 83.12 107 ILE A CA 1
ATOM 836 C C . ILE A 1 107 ? -7.900 -2.461 17.904 1.00 83.12 107 ILE A C 1
ATOM 838 O O . ILE A 1 107 ? -7.169 -2.304 16.931 1.00 83.12 107 ILE A O 1
ATOM 842 N N . ASP A 1 108 ? -7.414 -2.610 19.132 1.00 83.06 108 ASP A N 1
ATOM 843 C CA . ASP A 1 108 ? -5.984 -2.588 19.425 1.00 83.06 108 ASP A CA 1
ATOM 844 C C . ASP A 1 108 ? -5.240 -3.719 18.710 1.00 83.06 108 ASP A C 1
ATOM 846 O O . ASP A 1 108 ? -4.106 -3.530 18.275 1.00 83.06 108 ASP A O 1
ATOM 850 N N . HIS A 1 109 ? -5.865 -4.886 18.536 1.00 83.38 109 HIS A N 1
ATOM 851 C CA . HIS A 1 109 ? -5.293 -5.963 17.731 1.00 83.38 109 HIS A CA 1
ATOM 852 C C . HIS A 1 109 ? -5.230 -5.599 16.240 1.00 83.38 109 HIS A C 1
ATOM 854 O O . HIS A 1 109 ? -4.205 -5.818 15.601 1.00 83.38 109 HIS A O 1
ATOM 860 N N . ILE A 1 110 ? -6.280 -4.974 15.701 1.00 83.12 110 ILE A N 1
ATOM 861 C CA . ILE A 1 110 ? -6.324 -4.493 14.311 1.00 83.12 110 ILE A CA 1
ATOM 862 C C . ILE A 1 110 ? -5.239 -3.433 14.070 1.00 83.12 110 ILE A C 1
ATOM 864 O O . ILE A 1 110 ? -4.510 -3.507 13.083 1.00 83.12 110 ILE A O 1
ATOM 868 N N . LYS A 1 111 ? -5.051 -2.505 15.015 1.00 86.38 111 LYS A N 1
ATOM 869 C CA . LYS A 1 111 ? -3.996 -1.481 14.961 1.00 86.38 111 LYS A CA 1
ATOM 870 C C . LYS A 1 111 ? -2.584 -2.071 14.909 1.00 86.38 111 LYS A C 1
ATOM 872 O O . LYS A 1 111 ? -1.678 -1.437 14.370 1.00 86.38 111 LYS A O 1
ATOM 877 N N . ARG A 1 112 ? -2.369 -3.291 15.422 1.00 87.19 112 ARG A N 1
ATOM 878 C CA . ARG A 1 112 ? -1.056 -3.965 15.362 1.00 87.19 112 ARG A CA 1
ATOM 879 C C . ARG A 1 112 ? -0.672 -4.424 13.961 1.00 87.19 112 ARG A C 1
ATOM 881 O O . ARG A 1 112 ? 0.520 -4.555 13.708 1.00 87.19 112 ARG A O 1
ATOM 888 N N . VAL A 1 113 ? -1.635 -4.634 13.061 1.00 84.19 113 VAL A N 1
ATOM 889 C CA . VAL A 1 113 ? -1.353 -5.019 11.666 1.00 84.19 113 VAL A CA 1
ATOM 890 C C . VAL A 1 113 ? -0.586 -3.905 10.935 1.00 84.19 113 VAL A C 1
ATOM 892 O O . VAL A 1 113 ? 0.195 -4.200 10.034 1.00 84.19 113 VAL A O 1
ATOM 895 N N . ARG A 1 114 ? -0.721 -2.643 11.384 1.00 88.06 114 ARG A N 1
ATOM 896 C CA . ARG A 1 114 ? -0.135 -1.420 10.804 1.00 88.06 114 ARG A CA 1
ATOM 897 C C . ARG A 1 114 ? -0.502 -1.231 9.337 1.00 88.06 114 ARG A C 1
ATOM 899 O O . ARG A 1 114 ? -1.384 -0.442 9.056 1.00 88.06 114 ARG A O 1
ATOM 906 N N . HIS A 1 115 ? 0.091 -1.978 8.414 1.00 90.69 115 HIS A N 1
ATOM 907 C CA . HIS A 1 115 ? -0.161 -1.837 6.982 1.00 90.69 115 HIS A CA 1
ATOM 908 C C . HIS A 1 115 ? -1.109 -2.926 6.484 1.00 90.69 115 HIS A C 1
ATOM 910 O O . HIS A 1 115 ? -0.706 -4.075 6.299 1.00 90.69 115 HIS A O 1
ATOM 916 N N . LEU A 1 116 ? -2.363 -2.559 6.227 1.00 93.75 116 LEU A N 1
ATOM 917 C CA . LEU A 1 116 ? -3.315 -3.454 5.579 1.00 93.75 116 LEU A CA 1
ATOM 918 C C . LEU A 1 116 ? -3.204 -3.304 4.059 1.00 93.75 116 LEU A C 1
ATOM 920 O O . LEU A 1 116 ? -3.497 -2.239 3.524 1.00 93.75 116 LEU A O 1
ATOM 924 N N . ARG A 1 117 ? -2.774 -4.370 3.378 1.00 94.44 117 ARG A N 1
ATOM 925 C CA . ARG A 1 117 ? -2.578 -4.429 1.920 1.00 94.44 117 ARG A CA 1
ATOM 926 C C . ARG A 1 117 ? -3.681 -5.282 1.298 1.00 94.44 117 ARG A C 1
ATOM 928 O O . ARG A 1 117 ? -3.697 -6.492 1.510 1.00 94.44 117 ARG A O 1
ATOM 935 N N . LEU A 1 118 ? -4.611 -4.663 0.570 1.00 91.06 118 LEU A N 1
ATOM 936 C CA . LEU A 1 118 ? -5.792 -5.354 0.013 1.00 91.06 118 LEU A CA 1
ATOM 937 C C . LEU A 1 118 ? -5.871 -5.322 -1.513 1.00 91.06 118 LEU A C 1
ATOM 939 O O . LEU A 1 118 ? -6.564 -6.147 -2.112 1.00 91.06 118 LEU A O 1
ATOM 943 N N . VAL A 1 119 ? -5.194 -4.367 -2.147 1.00 96.06 119 VAL A N 1
ATOM 944 C CA . VAL A 1 119 ? -5.216 -4.189 -3.599 1.00 96.06 119 VAL A CA 1
ATOM 945 C C . VAL A 1 119 ? -3.800 -4.299 -4.125 1.00 96.06 119 VAL A C 1
ATOM 947 O O . VAL A 1 119 ? -2.880 -3.662 -3.614 1.00 96.06 119 VAL A O 1
ATOM 950 N N . ARG A 1 120 ? -3.638 -5.122 -5.159 1.00 97.12 120 ARG A N 1
ATOM 951 C CA . ARG A 1 120 ? -2.387 -5.304 -5.884 1.00 97.12 120 ARG A CA 1
ATOM 952 C C . ARG A 1 120 ? -2.691 -5.217 -7.366 1.00 97.12 120 ARG A C 1
ATOM 954 O O . ARG A 1 120 ? -3.505 -5.993 -7.863 1.00 97.12 120 ARG A O 1
ATOM 961 N N . HIS A 1 121 ? -2.028 -4.299 -8.054 1.00 96.75 121 HIS A N 1
ATOM 962 C CA . HIS A 1 121 ? -2.082 -4.212 -9.506 1.00 96.75 121 HIS A CA 1
ATOM 963 C C . HIS A 1 121 ? -0.802 -4.783 -10.107 1.00 96.75 121 HIS A C 1
ATOM 965 O O . HIS A 1 121 ? 0.300 -4.612 -9.574 1.00 96.75 121 HIS A O 1
ATOM 971 N N . HIS A 1 122 ? -0.981 -5.484 -11.220 1.00 96.38 122 HIS A N 1
ATOM 972 C CA . HIS A 1 122 ? 0.090 -6.065 -12.009 1.00 96.38 122 HIS A CA 1
ATOM 973 C C . HIS A 1 122 ? 0.206 -5.284 -13.311 1.00 96.38 122 HIS A C 1
ATOM 975 O O . HIS A 1 122 ? -0.788 -5.065 -14.000 1.00 96.38 122 HIS A O 1
ATOM 981 N N . TYR A 1 123 ? 1.424 -4.870 -13.631 1.00 94.94 123 TYR A N 1
ATOM 982 C CA . TYR A 1 123 ? 1.750 -4.140 -14.844 1.00 94.94 123 TYR A CA 1
ATOM 983 C C . TYR A 1 123 ? 2.912 -4.817 -15.553 1.00 94.94 123 TYR A C 1
ATOM 985 O O . TYR A 1 123 ? 3.730 -5.489 -14.930 1.00 94.94 123 TYR A O 1
ATOM 993 N N . GLU A 1 124 ? 3.024 -4.582 -16.852 1.00 93.31 124 GLU A N 1
ATOM 994 C CA . GLU A 1 124 ? 4.244 -4.869 -17.595 1.00 93.31 124 GLU A CA 1
ATOM 995 C C . GLU A 1 124 ? 5.039 -3.570 -17.733 1.00 93.31 124 GLU A C 1
ATOM 997 O O . GLU A 1 124 ? 4.584 -2.584 -18.324 1.00 93.31 124 GLU A O 1
ATOM 1002 N N . GLY A 1 125 ? 6.214 -3.544 -17.110 1.00 87.88 125 GLY A N 1
ATOM 1003 C CA . GLY A 1 125 ? 7.163 -2.448 -17.193 1.00 87.88 125 GLY A CA 1
ATOM 1004 C C . GLY A 1 125 ? 8.002 -2.581 -18.455 1.00 87.88 125 GLY A C 1
ATOM 1005 O O . GLY A 1 125 ? 8.771 -3.530 -18.596 1.00 87.88 125 GLY A O 1
ATOM 1006 N N . LEU A 1 126 ? 7.866 -1.615 -19.360 1.00 89.12 126 LEU A N 1
ATOM 1007 C CA . LEU A 1 126 ? 8.729 -1.481 -20.530 1.00 89.12 126 LEU A CA 1
ATOM 1008 C C . LEU A 1 126 ? 9.927 -0.608 -20.157 1.00 89.12 126 LEU A C 1
ATOM 1010 O O . LEU A 1 126 ? 9.763 0.592 -19.933 1.00 89.12 126 LEU A O 1
ATOM 1014 N N . ILE A 1 127 ? 11.114 -1.207 -20.113 1.00 87.12 127 ILE A N 1
ATOM 1015 C CA . ILE A 1 127 ? 12.366 -0.566 -19.707 1.00 87.12 127 ILE A CA 1
ATOM 1016 C C . ILE A 1 127 ? 13.241 -0.401 -20.961 1.00 87.12 127 ILE A C 1
ATOM 1018 O O . ILE A 1 127 ? 13.935 -1.341 -21.367 1.00 87.12 127 ILE A O 1
ATOM 1022 N N . PRO A 1 128 ? 13.187 0.763 -21.633 1.00 85.69 128 PRO A N 1
ATOM 1023 C CA . PRO A 1 128 ? 14.029 1.030 -22.791 1.00 85.69 128 PRO A CA 1
ATOM 1024 C C . PRO A 1 128 ? 15.457 1.335 -22.338 1.00 85.69 128 PRO A C 1
ATOM 1026 O O . PRO A 1 128 ? 15.672 2.248 -21.542 1.00 85.69 128 PRO A O 1
ATOM 1029 N N . VAL A 1 129 ? 16.437 0.607 -22.872 1.00 82.81 129 VAL A N 1
ATOM 1030 C CA . VAL A 1 129 ? 17.856 0.872 -22.610 1.00 82.81 129 VAL A CA 1
ATOM 1031 C C . VAL A 1 129 ? 18.473 1.517 -23.844 1.00 82.81 129 VAL A C 1
ATOM 1033 O O . VAL A 1 129 ? 18.573 0.902 -24.908 1.00 82.81 129 VAL A O 1
ATOM 1036 N N . THR A 1 130 ? 18.860 2.784 -23.715 1.00 83.69 130 THR A N 1
ATOM 1037 C CA . THR A 1 130 ? 19.392 3.607 -24.809 1.00 83.69 130 THR A CA 1
ATOM 1038 C C . THR A 1 130 ? 20.876 3.876 -24.621 1.00 83.69 130 THR A C 1
ATOM 1040 O O . THR A 1 130 ? 21.297 4.274 -23.537 1.00 83.69 130 THR A O 1
ATOM 1043 N N . LYS A 1 131 ? 21.663 3.742 -25.693 1.00 81.50 131 LYS A N 1
ATOM 1044 C CA . LYS A 1 131 ? 23.067 4.167 -25.716 1.00 81.50 131 LYS A CA 1
ATOM 1045 C C . LYS A 1 131 ? 23.149 5.688 -25.570 1.00 81.50 131 LYS A C 1
ATOM 1047 O O . LYS A 1 131 ? 22.339 6.352 -26.205 1.00 81.50 131 LYS A O 1
ATOM 1052 N N . PRO A 1 132 ? 24.113 6.266 -24.835 1.00 77.81 132 PRO A N 1
ATOM 1053 C CA . PRO A 1 132 ? 24.265 7.713 -24.798 1.00 77.81 132 PRO A CA 1
ATOM 1054 C C . PRO A 1 132 ? 24.573 8.219 -26.213 1.00 77.81 132 PRO A C 1
ATOM 1056 O O . PRO A 1 132 ? 25.346 7.587 -26.943 1.00 77.81 132 PRO A O 1
ATOM 1059 N N . GLY A 1 133 ? 23.961 9.338 -26.607 1.00 79.94 133 GLY A N 1
ATOM 1060 C CA . GLY A 1 133 ? 24.315 10.033 -27.844 1.00 79.94 133 GLY A CA 1
ATOM 1061 C C . GLY A 1 133 ? 25.793 10.435 -27.837 1.00 79.94 133 GLY A C 1
ATOM 1062 O O . GLY A 1 133 ? 26.388 10.632 -26.777 1.00 79.94 133 GLY A O 1
ATOM 1063 N N . ARG A 1 134 ? 26.419 10.537 -29.016 1.00 81.06 134 ARG A N 1
ATOM 1064 C CA . ARG A 1 134 ? 27.836 10.947 -29.110 1.00 81.06 134 ARG A CA 1
ATOM 1065 C C . ARG A 1 134 ? 28.024 12.433 -28.820 1.00 81.06 134 ARG A C 1
ATOM 1067 O O . ARG A 1 134 ? 29.142 12.849 -28.525 1.00 81.06 134 ARG A O 1
ATOM 1074 N N . ARG A 1 135 ? 26.957 13.223 -28.939 1.00 80.25 135 ARG A N 1
ATOM 1075 C CA . ARG A 1 135 ? 26.940 14.649 -28.625 1.00 80.25 135 ARG A CA 1
ATOM 1076 C C . ARG A 1 135 ? 25.910 14.947 -27.546 1.00 80.25 135 ARG A C 1
ATOM 1078 O O . ARG A 1 135 ? 24.867 14.303 -27.462 1.00 80.25 135 ARG A O 1
ATOM 1085 N N . GLU A 1 136 ? 26.216 15.949 -26.737 1.00 73.12 136 GLU A N 1
ATOM 1086 C CA . GLU A 1 136 ? 25.302 16.484 -25.733 1.00 73.12 136 GLU A CA 1
ATOM 1087 C C . GLU A 1 136 ? 24.014 16.976 -26.422 1.00 73.12 136 GLU A C 1
ATOM 1089 O O . GLU A 1 136 ? 24.069 17.772 -27.358 1.00 73.12 136 GLU A O 1
ATOM 1094 N N . GLY A 1 137 ? 22.860 16.431 -26.022 1.00 75.31 137 GLY A N 1
ATOM 1095 C CA . GLY A 1 137 ? 21.555 16.715 -26.635 1.00 75.31 137 GLY A CA 1
ATOM 1096 C C . GLY A 1 137 ? 21.114 15.760 -27.755 1.00 75.31 137 GLY A C 1
ATOM 1097 O O . GLY A 1 137 ? 19.956 15.824 -28.166 1.00 75.31 137 GLY A O 1
ATOM 1098 N N . GLU A 1 138 ? 21.968 14.844 -28.227 1.00 80.69 138 GLU A N 1
ATOM 1099 C CA . GLU A 1 138 ? 21.534 13.789 -29.153 1.00 80.69 138 GLU A CA 1
ATOM 1100 C C . GLU A 1 138 ? 20.760 12.697 -28.406 1.00 80.69 138 GLU A C 1
ATOM 1102 O O . GLU A 1 138 ? 21.220 12.141 -27.404 1.00 80.69 138 GLU A O 1
ATOM 1107 N N . GLN A 1 139 ? 19.574 12.369 -28.919 1.00 76.06 139 GLN A N 1
ATOM 1108 C CA . GLN A 1 139 ? 18.755 11.292 -28.382 1.00 76.06 139 GLN A CA 1
ATOM 1109 C C . GLN A 1 139 ? 19.456 9.952 -28.632 1.00 76.06 139 GLN A C 1
ATOM 1111 O O . GLN A 1 139 ? 19.839 9.632 -29.756 1.00 76.06 139 GLN A O 1
ATOM 1116 N N . GLY A 1 140 ? 19.664 9.195 -27.559 1.00 77.00 140 GLY A N 1
ATOM 1117 C CA . GLY A 1 140 ? 20.380 7.930 -27.595 1.00 77.00 140 GLY A CA 1
ATOM 1118 C C . GLY A 1 140 ? 19.699 6.854 -28.442 1.00 77.00 140 GLY A C 1
ATOM 1119 O O . GLY A 1 140 ? 18.477 6.712 -28.404 1.00 77.00 140 GLY A O 1
ATOM 1120 N N . ASP A 1 141 ? 20.485 6.046 -29.154 1.00 80.81 141 ASP A N 1
ATOM 1121 C CA . ASP A 1 141 ? 19.961 4.901 -29.902 1.00 80.81 141 ASP A CA 1
ATOM 1122 C C . ASP A 1 141 ? 19.439 3.820 -28.942 1.00 80.81 141 ASP A C 1
ATOM 1124 O O . ASP A 1 141 ? 20.165 3.354 -28.057 1.00 80.81 141 ASP A O 1
ATOM 1128 N N . LEU A 1 142 ? 18.193 3.374 -29.138 1.00 79.88 142 LEU A N 1
ATOM 1129 C CA . LEU A 1 142 ? 17.611 2.250 -28.399 1.00 79.88 142 LEU A CA 1
ATOM 1130 C C . LEU A 1 142 ? 18.397 0.966 -28.701 1.00 79.88 142 LEU A C 1
ATOM 1132 O O . LEU A 1 142 ? 18.435 0.508 -29.845 1.00 79.88 142 LEU A O 1
ATOM 1136 N N . GLN A 1 143 ? 19.025 0.394 -27.674 1.00 75.00 143 GLN A N 1
ATOM 1137 C CA . GLN A 1 143 ? 19.814 -0.830 -27.803 1.00 75.00 143 GLN A CA 1
ATOM 1138 C C . GLN A 1 143 ? 18.923 -2.065 -27.680 1.00 75.00 143 GLN A C 1
ATOM 1140 O O . GLN A 1 143 ? 18.938 -2.933 -28.550 1.00 75.00 143 GLN A O 1
ATOM 1145 N N . PHE A 1 144 ? 18.141 -2.127 -26.605 1.00 77.81 144 PHE A N 1
ATOM 1146 C CA . PHE A 1 144 ? 17.217 -3.218 -26.322 1.00 77.81 144 PHE A CA 1
ATOM 1147 C C . PHE A 1 144 ? 16.080 -2.733 -25.422 1.00 77.81 144 PHE A C 1
ATOM 1149 O O . PHE A 1 144 ? 16.161 -1.679 -24.782 1.00 77.81 144 PHE A O 1
ATOM 1156 N N . LEU A 1 145 ? 15.001 -3.510 -25.401 1.00 85.00 145 LEU A N 1
ATOM 1157 C CA . LEU A 1 145 ? 13.842 -3.279 -24.553 1.00 85.00 145 LEU A CA 1
ATOM 1158 C C . LEU A 1 145 ? 13.720 -4.449 -23.582 1.00 85.00 145 LEU A C 1
ATOM 1160 O O . LEU A 1 145 ? 13.578 -5.592 -24.017 1.00 85.00 145 LEU A O 1
ATOM 1164 N N . LEU A 1 146 ? 13.771 -4.174 -22.281 1.00 87.94 146 LEU A N 1
ATOM 1165 C CA . LEU A 1 146 ? 13.430 -5.176 -21.275 1.00 87.94 146 LEU A CA 1
ATOM 1166 C C . LEU A 1 146 ? 11.950 -5.045 -20.935 1.00 87.94 146 LEU A C 1
ATOM 1168 O O . LEU A 1 146 ? 11.459 -3.945 -20.676 1.00 87.94 146 LEU A O 1
ATOM 1172 N N . VAL A 1 147 ? 11.251 -6.172 -20.934 1.00 91.00 147 VAL A N 1
ATOM 1173 C CA . VAL A 1 147 ? 9.870 -6.269 -20.466 1.00 91.00 147 VAL A CA 1
ATOM 1174 C C . VAL A 1 147 ? 9.899 -7.049 -19.166 1.00 91.00 147 VAL A C 1
ATOM 1176 O O . VAL A 1 147 ? 10.278 -8.218 -19.160 1.00 91.00 147 VAL A O 1
ATOM 1179 N N . ALA A 1 148 ? 9.553 -6.387 -18.066 1.00 93.06 148 ALA A N 1
ATOM 1180 C CA . ALA A 1 148 ? 9.598 -6.973 -16.732 1.00 93.06 148 ALA A CA 1
ATOM 1181 C C . ALA A 1 148 ? 8.242 -6.818 -16.031 1.00 93.06 148 ALA A C 1
ATOM 1183 O O . ALA A 1 148 ? 7.638 -5.741 -16.111 1.00 93.06 148 ALA A O 1
ATOM 1184 N N . PRO A 1 149 ? 7.749 -7.845 -15.320 1.00 96.50 149 PRO A N 1
ATOM 1185 C CA . PRO A 1 149 ? 6.546 -7.699 -14.521 1.00 96.50 149 PRO A CA 1
ATOM 1186 C C . PRO A 1 149 ? 6.799 -6.721 -13.366 1.00 96.50 149 PRO A C 1
ATOM 1188 O O . PRO A 1 149 ? 7.758 -6.839 -12.602 1.00 96.50 149 PRO A O 1
ATOM 1191 N N . ALA A 1 150 ? 5.909 -5.744 -13.238 1.00 96.62 150 ALA A N 1
ATOM 1192 C CA . ALA A 1 150 ? 5.907 -4.734 -12.196 1.00 96.62 150 ALA A CA 1
ATOM 1193 C C . ALA A 1 150 ? 4.675 -4.904 -11.302 1.00 96.62 150 ALA A C 1
ATOM 1195 O O . ALA A 1 150 ? 3.574 -5.218 -11.764 1.00 96.62 150 ALA A O 1
ATOM 1196 N N . ARG A 1 151 ? 4.860 -4.705 -10.000 1.00 97.31 151 ARG A N 1
ATOM 1197 C CA . ARG A 1 151 ? 3.815 -4.834 -8.985 1.00 97.31 151 ARG A CA 1
ATOM 1198 C C . ARG A 1 151 ? 3.791 -3.582 -8.126 1.00 97.31 151 ARG A C 1
ATOM 1200 O O . ARG A 1 151 ? 4.836 -3.085 -7.710 1.00 97.31 151 ARG A O 1
ATOM 1207 N N . ILE A 1 152 ? 2.589 -3.104 -7.847 1.00 97.31 152 ILE A N 1
ATOM 1208 C CA . ILE A 1 152 ? 2.342 -2.010 -6.911 1.00 97.31 152 ILE A CA 1
ATOM 1209 C C . ILE A 1 152 ? 1.130 -2.365 -6.056 1.00 97.31 152 ILE A C 1
ATOM 1211 O O . ILE A 1 152 ? 0.155 -2.948 -6.541 1.00 97.31 152 ILE A O 1
ATOM 1215 N N . GLU A 1 153 ? 1.219 -2.064 -4.767 1.00 97.81 153 GLU A N 1
ATOM 1216 C CA . GLU A 1 153 ? 0.193 -2.383 -3.783 1.00 97.81 153 GLU A CA 1
ATOM 1217 C C . GLU A 1 153 ? -0.357 -1.094 -3.181 1.00 97.81 153 GLU A C 1
ATOM 1219 O O . GLU A 1 153 ? 0.392 -0.178 -2.843 1.00 97.81 153 GLU A O 1
ATOM 1224 N N . GLY A 1 154 ? -1.673 -1.036 -3.021 1.00 97.19 154 GLY A N 1
ATOM 1225 C CA . GLY A 1 154 ? -2.312 -0.024 -2.196 1.00 97.19 154 GLY A CA 1
ATOM 1226 C C . GLY A 1 154 ? -2.440 -0.527 -0.763 1.00 97.19 154 GLY A C 1
ATOM 1227 O O . GLY A 1 154 ? -2.805 -1.687 -0.523 1.00 97.19 154 GLY A O 1
ATOM 1228 N N . TYR A 1 155 ? -2.125 0.334 0.201 1.00 96.75 155 TYR A N 1
ATOM 1229 C CA . TYR A 1 155 ? -2.226 0.009 1.617 1.00 96.75 155 TYR A CA 1
ATOM 1230 C C . TYR A 1 155 ? -2.834 1.142 2.442 1.00 96.75 155 TYR A C 1
ATOM 1232 O O . TYR A 1 155 ? -2.791 2.308 2.064 1.00 96.75 155 TYR A O 1
ATOM 1240 N N . VAL A 1 156 ? -3.373 0.786 3.607 1.00 96.00 156 VAL A N 1
ATOM 1241 C CA . VAL A 1 156 ? -3.867 1.735 4.615 1.00 96.00 156 VAL A CA 1
ATOM 1242 C C . VAL A 1 156 ? -3.124 1.503 5.930 1.00 96.00 156 VAL A C 1
ATOM 1244 O O . VAL A 1 156 ? -2.989 0.357 6.372 1.00 96.00 156 VAL A O 1
ATOM 1247 N N . ASP A 1 157 ? -2.631 2.579 6.554 1.00 94.44 157 ASP A N 1
ATOM 1248 C CA . ASP A 1 157 ? -1.993 2.528 7.877 1.00 94.44 157 ASP A CA 1
ATOM 1249 C C . ASP A 1 157 ? -3.049 2.498 8.993 1.00 94.44 157 ASP A C 1
ATOM 1251 O O . ASP A 1 157 ? -3.467 3.523 9.530 1.00 94.44 157 ASP A O 1
ATOM 1255 N N . LEU A 1 158 ? -3.467 1.295 9.379 1.00 92.06 158 LEU A N 1
ATOM 1256 C CA . LEU A 1 158 ? -4.402 1.060 10.476 1.00 92.06 158 LEU A CA 1
ATOM 1257 C C . LEU A 1 158 ? -3.858 1.493 11.844 1.00 92.06 158 LEU A C 1
ATOM 1259 O O . LEU A 1 158 ? -4.635 1.587 12.792 1.00 92.06 158 LEU A O 1
ATOM 1263 N N . GLY A 1 159 ? -2.557 1.773 11.984 1.00 89.25 159 GLY A N 1
ATOM 1264 C CA . GLY A 1 159 ? -1.998 2.313 13.224 1.00 89.25 159 GLY A CA 1
ATOM 1265 C C . GLY A 1 159 ? -2.586 3.680 13.586 1.00 89.25 159 GLY A C 1
ATOM 1266 O O . GLY A 1 159 ? -2.719 4.001 14.768 1.00 89.25 159 GLY A O 1
ATOM 1267 N N . ARG A 1 160 ? -3.006 4.448 12.573 1.00 88.69 160 ARG A N 1
ATOM 1268 C CA . ARG A 1 160 ? -3.627 5.777 12.703 1.00 88.69 160 ARG A CA 1
ATOM 1269 C C . ARG A 1 160 ? -5.154 5.738 12.729 1.00 88.69 160 ARG A C 1
ATOM 1271 O O . ARG A 1 160 ? -5.794 6.780 12.677 1.00 88.69 160 ARG A O 1
ATOM 1278 N N . LEU A 1 161 ? -5.747 4.547 12.793 1.00 90.44 161 LEU A N 1
ATOM 1279 C CA . LEU A 1 161 ? -7.194 4.382 12.832 1.00 90.44 161 LEU A CA 1
ATOM 1280 C C . LEU A 1 161 ? -7.761 4.973 14.131 1.00 90.44 161 LEU A C 1
ATOM 1282 O O . LEU A 1 161 ? -7.402 4.538 15.232 1.00 90.44 161 LEU A O 1
ATOM 1286 N N . GLU A 1 162 ? -8.699 5.905 14.024 1.00 89.94 162 GLU A N 1
ATOM 1287 C CA . GLU A 1 162 ? -9.470 6.372 15.175 1.00 89.94 162 GLU A CA 1
ATOM 1288 C C . GLU A 1 162 ? -10.859 5.750 15.154 1.00 89.94 162 GLU A C 1
ATOM 1290 O O . GLU A 1 162 ? -11.512 5.663 14.113 1.00 89.94 162 GLU A O 1
ATOM 1295 N N . VAL A 1 163 ? -11.311 5.285 16.318 1.00 89.69 163 VAL A N 1
ATOM 1296 C CA . VAL A 1 163 ? -12.627 4.668 16.470 1.00 89.69 163 VAL A CA 1
ATOM 1297 C C . VAL A 1 163 ? -13.306 5.273 17.680 1.00 89.69 163 VAL A C 1
ATOM 1299 O O . VAL A 1 163 ? -12.737 5.291 18.773 1.00 89.69 163 VAL A O 1
ATOM 1302 N N . ARG A 1 164 ? -14.541 5.734 17.494 1.00 89.25 164 ARG A N 1
ATOM 1303 C CA . ARG A 1 164 ? -15.412 6.157 18.588 1.00 89.25 164 ARG A CA 1
ATOM 1304 C C . ARG A 1 164 ? -16.634 5.264 18.632 1.00 89.25 164 ARG A C 1
ATOM 1306 O O . ARG A 1 164 ? -17.302 5.047 17.624 1.00 89.25 164 ARG A O 1
ATOM 1313 N N . VAL A 1 165 ? -16.907 4.764 19.828 1.00 87.81 165 VAL A N 1
ATOM 1314 C CA . VAL A 1 165 ? -18.117 4.005 20.123 1.00 87.81 165 VAL A CA 1
ATOM 1315 C C . VAL A 1 165 ? -19.190 5.007 20.526 1.00 87.81 165 VAL A C 1
ATOM 1317 O O . VAL A 1 165 ? -19.017 5.728 21.509 1.00 87.81 165 VAL A O 1
ATOM 1320 N N . LEU A 1 166 ? -20.263 5.083 19.748 1.00 87.12 166 LEU A N 1
ATOM 1321 C CA . LEU A 1 166 ? -21.449 5.859 20.084 1.00 87.12 166 LEU A CA 1
ATOM 1322 C C . LEU A 1 166 ? -22.422 5.003 20.915 1.00 87.12 166 LEU A C 1
ATOM 1324 O O . LEU A 1 166 ? -22.321 3.768 20.910 1.00 87.12 166 LEU A O 1
ATOM 1328 N N . PRO A 1 167 ? -23.377 5.639 21.618 1.00 77.25 167 PRO A N 1
ATOM 1329 C CA . PRO A 1 167 ? -24.564 4.946 22.109 1.00 77.25 167 PRO A CA 1
ATOM 1330 C C . PRO A 1 167 ? -25.218 4.173 20.949 1.00 77.25 167 PRO A C 1
ATOM 1332 O O . PRO A 1 167 ? -25.116 4.591 19.799 1.00 77.25 167 PRO A O 1
ATOM 1335 N N . ASP A 1 168 ? -25.836 3.027 21.237 1.00 82.25 168 ASP A N 1
ATOM 1336 C CA . ASP A 1 168 ? -26.536 2.169 20.257 1.00 82.25 168 ASP A CA 1
ATOM 1337 C C . ASP A 1 168 ? -25.665 1.221 19.410 1.00 82.25 168 ASP A C 1
ATOM 1339 O O . ASP A 1 168 ? -26.095 0.721 18.371 1.00 82.25 168 ASP A O 1
ATOM 1343 N N . SER A 1 169 ? -24.451 0.890 19.867 1.00 84.06 169 SER A N 1
ATOM 1344 C CA . SER A 1 169 ? -23.551 -0.057 19.167 1.00 84.06 169 SER A CA 1
ATOM 1345 C C . SER A 1 169 ? -23.154 0.397 17.753 1.00 84.06 169 SER A C 1
ATOM 1347 O O . SER A 1 169 ? -22.804 -0.417 16.890 1.00 84.06 169 SER A O 1
ATOM 1349 N N . LEU A 1 170 ? -23.185 1.710 17.523 1.00 90.44 170 LEU A N 1
ATOM 1350 C CA . LEU A 1 170 ? -22.675 2.348 16.320 1.00 90.44 170 LEU A CA 1
ATOM 1351 C C . LEU A 1 170 ? -21.202 2.730 16.532 1.00 90.44 170 LEU A C 1
ATOM 1353 O O . LEU A 1 170 ? -20.840 3.381 17.512 1.00 90.44 170 LEU A O 1
ATOM 1357 N N . LEU A 1 171 ? -20.340 2.316 15.609 1.00 91.06 171 LEU A N 1
ATOM 1358 C CA . LEU A 1 171 ? -18.928 2.673 15.567 1.00 91.06 171 LEU A CA 1
ATOM 1359 C C . LEU A 1 171 ? -18.704 3.702 14.469 1.00 91.06 171 LEU A C 1
ATOM 1361 O O . LEU A 1 171 ? -18.943 3.415 13.297 1.00 91.06 171 LEU A O 1
ATOM 1365 N N . ARG A 1 172 ? -18.182 4.870 14.844 1.00 93.19 172 ARG A N 1
ATOM 1366 C CA . ARG A 1 172 ? -17.606 5.814 13.885 1.00 93.19 172 ARG A CA 1
ATOM 1367 C C . ARG A 1 172 ? -16.128 5.532 13.735 1.00 93.19 172 ARG A C 1
ATOM 1369 O O . ARG A 1 172 ? -15.397 5.534 14.729 1.00 93.19 172 ARG A O 1
ATOM 1376 N N . ILE A 1 173 ? -15.713 5.265 12.504 1.00 92.62 173 ILE A N 1
ATOM 1377 C CA . ILE A 1 173 ? -14.328 4.968 12.156 1.00 92.62 173 ILE A CA 1
ATOM 1378 C C . ILE A 1 173 ? -13.815 6.080 11.246 1.00 92.62 173 ILE A C 1
ATOM 1380 O O . ILE A 1 173 ? -14.351 6.292 10.158 1.00 92.62 173 ILE A O 1
ATOM 1384 N N . TRP A 1 174 ? -12.758 6.761 11.684 1.00 93.38 174 TRP A N 1
ATOM 1385 C CA . TRP A 1 174 ? -11.992 7.674 10.842 1.00 93.38 174 TRP A CA 1
ATOM 1386 C C . TRP A 1 174 ? -10.910 6.857 10.159 1.00 93.38 174 TRP A C 1
ATOM 1388 O O . TRP A 1 174 ? -9.9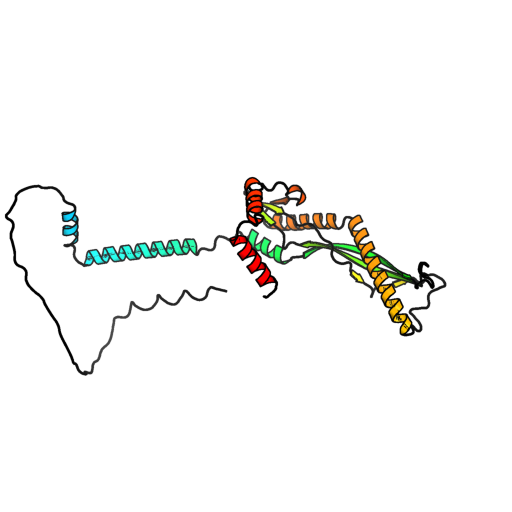49 6.402 10.792 1.00 93.38 174 TRP A O 1
ATOM 1398 N N . LEU A 1 175 ? -11.125 6.607 8.872 1.00 92.62 175 LEU A N 1
ATOM 1399 C CA . LEU A 1 175 ? -10.195 5.838 8.067 1.00 92.62 175 LEU A CA 1
ATOM 1400 C C . LEU A 1 175 ? -9.075 6.765 7.571 1.00 92.62 175 LEU A C 1
ATOM 1402 O O . LEU A 1 175 ? -9.383 7.794 6.967 1.00 92.62 175 LEU A O 1
ATOM 1406 N N . PRO A 1 176 ? -7.795 6.431 7.808 1.00 92.19 176 PRO A N 1
ATOM 1407 C CA . PRO A 1 176 ? -6.694 7.206 7.261 1.00 92.19 176 PRO A CA 1
ATOM 1408 C C . PRO A 1 176 ? -6.645 7.071 5.738 1.00 92.19 176 PRO A C 1
ATOM 1410 O O . PRO A 1 176 ? -7.157 6.107 5.164 1.00 92.19 176 PRO A O 1
ATOM 1413 N N . GLU A 1 177 ? -6.019 8.045 5.084 1.00 93.31 177 GLU A N 1
ATOM 1414 C CA . GLU A 1 177 ? -5.905 8.046 3.630 1.00 93.31 177 GLU A CA 1
ATOM 1415 C C . GLU A 1 177 ? -5.090 6.840 3.129 1.00 93.31 177 GLU A C 1
ATOM 1417 O O . GLU A 1 177 ? -4.073 6.480 3.737 1.00 93.31 177 GLU A O 1
ATOM 1422 N N . PRO A 1 178 ? -5.530 6.191 2.036 1.00 95.56 178 PRO A N 1
ATOM 1423 C CA . PRO A 1 178 ? -4.774 5.117 1.413 1.00 95.56 178 PRO A CA 1
ATOM 1424 C C . PRO A 1 178 ? -3.478 5.658 0.802 1.00 95.56 178 PRO A C 1
ATOM 1426 O O . PRO A 1 178 ? -3.435 6.760 0.258 1.00 95.56 178 PRO A O 1
ATOM 1429 N N . ALA A 1 179 ? -2.426 4.850 0.857 1.00 95.44 179 ALA A N 1
ATOM 1430 C CA . ALA A 1 179 ? -1.114 5.152 0.305 1.00 95.44 179 ALA A CA 1
ATOM 1431 C C . ALA A 1 179 ? -0.650 4.039 -0.642 1.00 95.44 179 ALA A C 1
ATOM 1433 O O . ALA A 1 179 ? -1.140 2.908 -0.608 1.00 95.44 179 ALA A O 1
ATOM 1434 N N . LEU A 1 180 ? 0.316 4.372 -1.496 1.00 95.69 180 LEU A N 1
ATOM 1435 C CA . LEU A 1 180 ? 0.940 3.434 -2.422 1.00 95.69 180 LEU A CA 1
ATOM 1436 C C . LEU A 1 180 ? 2.233 2.872 -1.848 1.00 95.69 180 LEU A C 1
ATOM 1438 O O . LEU A 1 180 ? 3.048 3.614 -1.301 1.00 95.69 180 LEU A O 1
ATOM 1442 N N . SER A 1 181 ? 2.441 1.569 -2.017 1.00 96.06 181 SER A N 1
ATOM 1443 C CA . SER A 1 181 ? 3.743 0.949 -1.798 1.00 96.06 181 SER A CA 1
ATOM 1444 C C . SER A 1 181 ? 4.742 1.382 -2.869 1.00 96.06 181 SER A C 1
ATOM 1446 O O . SER A 1 181 ? 4.374 1.852 -3.947 1.00 96.06 181 SER A O 1
ATOM 1448 N N . GLU A 1 182 ? 6.020 1.124 -2.609 1.00 95.44 182 GLU A N 1
ATOM 1449 C CA . GLU A 1 182 ? 7.045 1.185 -3.648 1.00 95.44 182 GLU A CA 1
ATOM 1450 C C . GLU A 1 182 ? 6.728 0.206 -4.791 1.00 95.44 182 GLU A C 1
ATOM 1452 O O . GLU A 1 182 ? 6.126 -0.855 -4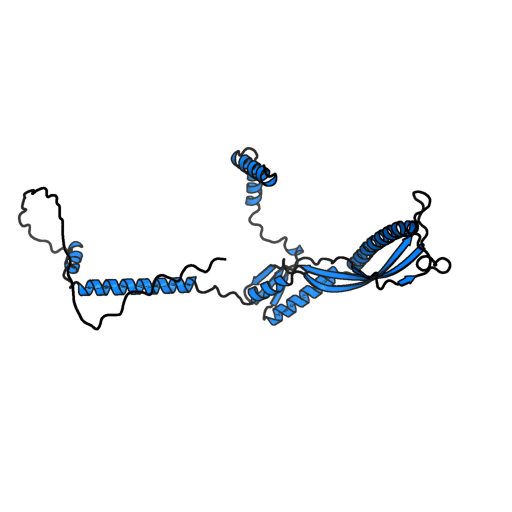.579 1.00 95.44 182 GLU A O 1
ATOM 1457 N N . VAL A 1 183 ? 7.127 0.577 -6.010 1.00 96.56 183 VAL A N 1
ATOM 1458 C CA . VAL A 1 183 ? 6.954 -0.254 -7.206 1.00 96.56 183 VAL A CA 1
ATOM 1459 C C . VAL A 1 183 ? 8.048 -1.315 -7.241 1.00 96.56 183 VAL A C 1
ATOM 1461 O O . VAL A 1 183 ? 9.226 -1.007 -7.446 1.00 96.56 183 VAL A O 1
ATOM 1464 N N . ALA A 1 184 ? 7.645 -2.573 -7.098 1.00 96.38 184 ALA A N 1
ATOM 1465 C CA . ALA A 1 184 ? 8.530 -3.720 -7.225 1.00 96.38 184 ALA A CA 1
ATOM 1466 C C . ALA A 1 184 ? 8.568 -4.178 -8.687 1.00 96.38 184 ALA A C 1
ATOM 1468 O O . ALA A 1 184 ? 7.559 -4.642 -9.220 1.00 96.38 184 ALA A O 1
ATOM 1469 N N . ILE A 1 185 ? 9.724 -4.046 -9.335 1.00 94.56 185 ILE A N 1
ATOM 1470 C CA . ILE A 1 185 ? 9.972 -4.573 -10.681 1.00 94.56 185 ILE A CA 1
ATOM 1471 C C . ILE A 1 185 ? 10.817 -5.831 -10.535 1.00 94.56 185 ILE A C 1
ATOM 1473 O O . ILE A 1 185 ? 11.911 -5.785 -9.976 1.00 94.56 185 ILE A O 1
ATOM 1477 N N . ASP A 1 186 ? 10.298 -6.950 -11.025 1.00 93.62 186 ASP A N 1
ATOM 1478 C CA . ASP A 1 186 ? 10.977 -8.237 -10.957 1.00 93.62 186 ASP A CA 1
ATOM 1479 C C . ASP A 1 186 ? 11.848 -8.417 -12.207 1.00 93.62 186 ASP A C 1
ATOM 1481 O O . ASP A 1 186 ? 11.379 -8.803 -13.278 1.00 93.62 186 ASP A O 1
ATOM 1485 N N . LEU A 1 187 ? 13.127 -8.055 -12.072 1.00 89.38 187 LEU A N 1
ATOM 1486 C CA . LEU A 1 187 ? 14.105 -8.151 -13.155 1.00 89.38 187 LEU A CA 1
ATOM 1487 C C . LEU A 1 187 ? 14.545 -9.597 -13.432 1.00 89.38 187 LEU A C 1
ATOM 1489 O O . LEU A 1 187 ? 15.068 -9.860 -14.511 1.00 89.38 187 LEU A O 1
ATOM 1493 N N . GLU A 1 188 ? 14.331 -10.533 -12.502 1.00 88.69 188 GLU A N 1
ATOM 1494 C CA . GLU A 1 188 ? 14.680 -11.948 -12.698 1.00 88.69 188 GLU A CA 1
ATOM 1495 C C . GLU A 1 188 ? 13.739 -12.619 -13.706 1.00 88.69 188 GLU A C 1
ATOM 1497 O O . GLU A 1 188 ? 14.148 -13.501 -14.458 1.00 88.69 188 GLU A O 1
ATOM 1502 N N . GLN A 1 189 ? 12.487 -12.157 -13.759 1.00 88.75 189 GLN A N 1
ATOM 1503 C CA . GLN A 1 189 ? 11.482 -12.564 -14.746 1.00 88.75 189 GLN A CA 1
ATOM 1504 C C . GLN A 1 189 ? 11.467 -11.665 -15.992 1.00 88.75 189 GLN A C 1
ATOM 1506 O O . GLN A 1 189 ? 10.535 -11.739 -16.792 1.00 88.75 189 GLN A O 1
ATOM 1511 N N . ALA A 1 190 ? 12.462 -10.791 -16.167 1.00 88.12 190 ALA A N 1
ATOM 1512 C CA . ALA A 1 190 ? 12.511 -9.920 -17.330 1.00 88.12 190 ALA A CA 1
ATOM 1513 C C . ALA A 1 190 ? 12.842 -10.706 -18.605 1.00 88.12 190 ALA A C 1
ATOM 1515 O O . ALA A 1 190 ? 13.739 -11.552 -18.638 1.00 88.12 190 ALA A O 1
ATOM 1516 N N . HIS A 1 191 ? 12.150 -10.368 -19.688 1.00 86.38 191 HIS A N 1
ATOM 1517 C CA . HIS A 1 191 ? 12.435 -10.885 -21.019 1.00 86.38 191 HIS A CA 1
ATOM 1518 C C . HIS A 1 191 ? 12.975 -9.767 -21.912 1.00 86.38 191 HIS A C 1
ATOM 1520 O O . HIS A 1 191 ? 12.460 -8.646 -21.925 1.00 86.38 191 HIS A O 1
ATOM 1526 N N . GLU A 1 192 ? 14.034 -10.071 -22.662 1.00 83.00 192 GLU A N 1
ATOM 1527 C CA . GLU A 1 192 ? 14.611 -9.150 -23.637 1.00 83.00 192 GLU A CA 1
ATOM 1528 C C . GLU A 1 192 ? 13.818 -9.222 -24.944 1.00 83.00 192 GLU A C 1
ATOM 1530 O O . GLU A 1 192 ? 13.757 -10.264 -25.597 1.00 83.00 192 GLU A O 1
ATOM 1535 N N . TYR A 1 193 ? 13.252 -8.092 -25.360 1.00 77.81 193 TYR A N 1
ATOM 1536 C CA . TYR A 1 193 ? 12.754 -7.926 -26.717 1.00 77.81 193 TYR A CA 1
ATOM 1537 C C . TYR A 1 193 ? 13.873 -7.380 -27.597 1.00 77.81 193 TYR A C 1
ATOM 1539 O O . TYR A 1 193 ? 14.201 -6.189 -27.590 1.00 77.81 193 TYR A O 1
ATOM 1547 N N . THR A 1 194 ? 14.463 -8.277 -28.384 1.00 65.00 194 THR A N 1
ATOM 1548 C CA . THR A 1 194 ? 15.412 -7.909 -29.428 1.00 65.00 194 THR A CA 1
ATOM 1549 C C . THR A 1 194 ? 14.674 -7.248 -30.591 1.00 65.00 194 THR A C 1
ATOM 1551 O O . THR A 1 194 ? 13.898 -7.892 -31.295 1.00 65.00 194 THR A O 1
ATOM 1554 N N . LEU A 1 195 ? 14.948 -5.967 -30.842 1.00 65.19 195 LEU A N 1
ATOM 1555 C CA . LEU A 1 195 ? 14.495 -5.307 -32.066 1.00 65.19 195 LEU A CA 1
ATOM 1556 C C . LEU A 1 195 ? 15.164 -5.988 -33.267 1.00 65.19 195 LEU A C 1
ATOM 1558 O O . LEU A 1 195 ? 16.395 -6.105 -33.324 1.00 65.19 195 LEU A O 1
ATOM 1562 N N . ALA A 1 196 ? 14.342 -6.472 -34.202 1.00 54.47 196 ALA A N 1
ATOM 1563 C CA . ALA A 1 196 ? 14.783 -7.203 -35.383 1.00 54.47 196 ALA A CA 1
ATOM 1564 C C . ALA A 1 196 ? 15.925 -6.448 -36.092 1.00 54.47 196 ALA A C 1
ATOM 1566 O O . ALA A 1 196 ? 15.748 -5.328 -36.563 1.00 54.47 196 ALA A O 1
ATOM 1567 N N . GLY A 1 197 ? 17.117 -7.057 -36.124 1.00 55.84 197 GLY A N 1
ATOM 1568 C CA . GLY A 1 197 ? 18.293 -6.532 -36.827 1.00 55.84 197 GLY A CA 1
ATOM 1569 C C . GLY A 1 197 ? 19.391 -5.876 -35.976 1.00 55.84 197 GLY A C 1
ATOM 1570 O O . GLY A 1 197 ? 20.437 -5.570 -36.543 1.00 55.84 197 GLY A O 1
ATOM 1571 N N . LYS A 1 198 ? 19.228 -5.685 -34.652 1.00 56.88 198 LYS A N 1
ATOM 1572 C CA . LYS A 1 198 ? 20.260 -5.023 -33.807 1.00 56.88 198 LYS A CA 1
ATOM 1573 C C . LYS A 1 198 ? 20.714 -5.771 -32.539 1.00 56.88 198 LYS A C 1
ATOM 1575 O O . LYS A 1 198 ? 21.718 -5.379 -31.949 1.00 56.88 198 LYS A O 1
ATOM 1580 N N . GLY A 1 199 ? 20.048 -6.846 -32.111 1.00 50.59 199 GLY A N 1
ATOM 1581 C CA . GLY A 1 199 ? 20.365 -7.487 -30.823 1.00 50.59 199 GLY A CA 1
ATOM 1582 C C . GLY A 1 199 ? 21.378 -8.623 -30.895 1.00 50.59 199 GLY A C 1
ATOM 1583 O O . GLY A 1 199 ? 21.052 -9.746 -31.269 1.00 50.59 199 GLY A O 1
ATOM 1584 N N . ARG A 1 200 ? 22.606 -8.333 -30.463 1.00 52.72 200 ARG A N 1
ATOM 1585 C CA . ARG A 1 200 ? 23.561 -9.307 -29.910 1.00 52.72 200 ARG A CA 1
ATOM 1586 C C . ARG A 1 200 ? 24.472 -8.591 -28.907 1.00 52.72 200 ARG A C 1
ATOM 1588 O O . ARG A 1 200 ? 25.654 -8.435 -29.187 1.00 52.72 200 ARG A O 1
ATOM 1595 N N . PHE A 1 201 ? 23.945 -8.114 -27.777 1.00 54.19 201 PHE A N 1
ATOM 1596 C CA . PHE A 1 201 ? 24.796 -7.451 -26.770 1.00 54.19 201 PHE A CA 1
ATOM 1597 C C . PHE A 1 201 ? 24.941 -8.241 -25.467 1.00 54.19 201 PHE A C 1
ATOM 1599 O O . PHE A 1 201 ? 26.056 -8.381 -24.971 1.00 54.19 201 PHE A O 1
ATOM 1606 N N . LEU A 1 202 ? 23.875 -8.865 -24.958 1.00 55.84 202 LEU A N 1
ATOM 1607 C CA . LEU A 1 202 ? 23.960 -9.583 -23.678 1.00 55.84 202 LEU A CA 1
ATOM 1608 C C . LEU A 1 202 ? 24.628 -10.969 -23.781 1.00 55.84 202 LEU A C 1
ATOM 1610 O O . LEU A 1 202 ? 25.154 -11.475 -22.795 1.00 55.84 202 LEU A O 1
ATOM 1614 N N . GLY A 1 203 ? 24.687 -11.570 -24.976 1.00 51.56 203 GLY A N 1
ATOM 1615 C CA . GLY A 1 203 ? 25.157 -12.952 -25.142 1.00 51.56 203 GLY A CA 1
ATOM 1616 C C . GLY A 1 203 ? 26.665 -13.159 -25.345 1.00 51.56 203 GLY A C 1
ATOM 1617 O O . GLY A 1 203 ? 27.141 -14.276 -25.142 1.00 51.56 203 GLY A O 1
ATOM 1618 N N . ARG A 1 204 ? 27.443 -12.158 -25.791 1.00 50.19 204 ARG A N 1
ATOM 1619 C CA . ARG A 1 204 ? 28.868 -12.360 -26.141 1.00 50.19 204 ARG A CA 1
ATOM 1620 C C . ARG A 1 204 ? 29.711 -11.094 -25.919 1.00 50.19 204 ARG A C 1
ATOM 1622 O O . ARG A 1 204 ? 29.760 -10.235 -26.785 1.00 50.19 204 ARG A O 1
ATOM 1629 N N . ARG A 1 205 ? 30.450 -11.064 -24.799 1.00 49.03 205 ARG A N 1
ATOM 1630 C CA . ARG A 1 205 ? 31.511 -10.094 -24.430 1.00 49.03 205 ARG A CA 1
ATOM 1631 C C . ARG A 1 205 ? 31.050 -8.655 -24.145 1.00 49.03 205 ARG A C 1
ATOM 1633 O O . ARG A 1 205 ? 31.369 -7.729 -24.882 1.00 49.03 205 ARG A O 1
ATOM 1640 N N . LEU A 1 206 ? 30.430 -8.449 -22.983 1.00 54.44 206 LEU A N 1
ATOM 1641 C CA . LEU A 1 206 ? 30.535 -7.163 -22.289 1.00 54.44 206 LEU A CA 1
ATOM 1642 C C . LEU A 1 206 ? 31.977 -7.005 -21.783 1.00 54.44 206 LEU A C 1
ATOM 1644 O O . LEU A 1 206 ? 32.390 -7.652 -20.822 1.00 54.44 206 LEU A O 1
ATOM 1648 N N . GLU A 1 207 ? 32.770 -6.177 -22.459 1.00 56.53 207 GLU A N 1
ATOM 1649 C CA . GLU A 1 207 ? 34.014 -5.657 -21.887 1.00 56.53 207 GLU A CA 1
ATOM 1650 C C . GLU A 1 207 ? 33.684 -4.921 -20.577 1.00 56.53 207 GLU A C 1
ATOM 1652 O O . GLU A 1 207 ? 32.698 -4.188 -20.510 1.00 56.53 207 GLU A O 1
ATOM 1657 N N . ARG A 1 208 ? 34.488 -5.119 -19.521 1.00 55.94 208 ARG A N 1
ATOM 1658 C CA . ARG A 1 208 ? 34.194 -4.636 -18.152 1.00 55.94 208 ARG A CA 1
ATOM 1659 C C . ARG A 1 208 ? 33.869 -3.136 -18.068 1.00 55.94 208 ARG A C 1
ATOM 1661 O O . ARG A 1 208 ? 33.097 -2.752 -17.199 1.00 55.94 208 ARG A O 1
ATOM 1668 N N . ALA A 1 209 ? 34.423 -2.309 -18.957 1.00 55.62 209 ALA A N 1
ATOM 1669 C CA . ALA A 1 209 ? 34.140 -0.872 -19.011 1.00 55.62 209 ALA A CA 1
ATOM 1670 C C . ALA A 1 209 ? 32.699 -0.565 -19.473 1.00 55.62 209 ALA A C 1
ATOM 1672 O O . ALA A 1 209 ? 32.031 0.274 -18.881 1.00 55.62 209 ALA A O 1
ATOM 1673 N N . ASN A 1 210 ? 32.176 -1.322 -20.442 1.00 63.66 210 ASN A N 1
ATOM 1674 C CA . ASN A 1 210 ? 30.820 -1.140 -20.978 1.00 63.66 210 ASN A CA 1
ATOM 1675 C C . ASN A 1 210 ? 29.729 -1.644 -20.016 1.00 63.66 210 ASN A C 1
ATOM 1677 O O . ASN A 1 210 ? 28.557 -1.311 -20.174 1.00 63.66 210 ASN A O 1
ATOM 1681 N N . TYR A 1 211 ? 30.101 -2.453 -19.019 1.00 64.88 211 TYR A N 1
ATOM 1682 C CA . TYR A 1 211 ? 29.173 -2.976 -18.017 1.00 64.88 211 TYR A CA 1
ATOM 1683 C C . TYR A 1 211 ? 28.671 -1.886 -17.062 1.00 64.88 211 TYR A C 1
ATOM 1685 O O . TYR A 1 211 ? 27.479 -1.836 -16.773 1.00 64.88 211 TYR A O 1
ATOM 1693 N N . PHE A 1 212 ? 29.556 -0.995 -16.601 1.00 69.38 212 PHE A N 1
ATOM 1694 C CA . PHE A 1 212 ? 29.178 0.081 -15.678 1.00 69.38 212 PHE A CA 1
ATOM 1695 C C . PHE A 1 212 ? 28.269 1.116 -16.350 1.00 69.38 212 PHE A C 1
ATOM 1697 O O . PHE A 1 212 ? 27.242 1.480 -15.785 1.00 69.38 212 PHE A O 1
ATOM 1704 N N . GLU A 1 213 ? 28.572 1.506 -17.591 1.00 72.44 213 GLU A N 1
ATOM 1705 C CA . GLU A 1 213 ? 27.717 2.428 -18.354 1.00 72.44 213 GLU A CA 1
ATOM 1706 C C . GLU A 1 213 ? 26.327 1.837 -18.635 1.00 72.44 213 GLU A C 1
ATOM 1708 O O . GLU A 1 213 ? 25.316 2.534 -18.522 1.00 72.44 213 GLU A O 1
ATOM 1713 N N . ALA A 1 214 ? 26.254 0.544 -18.970 1.00 75.00 214 ALA A N 1
ATOM 1714 C CA . ALA A 1 214 ? 24.982 -0.147 -19.168 1.00 75.00 214 ALA A CA 1
ATOM 1715 C C . ALA A 1 214 ? 24.189 -0.274 -17.857 1.00 75.00 214 ALA A C 1
ATOM 1717 O O . ALA A 1 214 ? 22.967 -0.135 -17.865 1.00 75.00 214 ALA A O 1
ATOM 1718 N N . TYR A 1 215 ? 24.867 -0.497 -16.728 1.00 82.94 215 TYR A N 1
ATOM 1719 C CA . TYR A 1 215 ? 24.229 -0.589 -15.416 1.00 82.94 215 TYR A CA 1
ATOM 1720 C C . TYR A 1 215 ? 23.536 0.719 -15.019 1.00 82.94 215 TYR A C 1
ATOM 1722 O O . TYR A 1 215 ? 22.369 0.692 -14.623 1.00 82.94 215 TYR A O 1
ATOM 1730 N N . ASP A 1 216 ? 24.203 1.864 -15.182 1.00 84.56 216 ASP A N 1
ATOM 1731 C CA . ASP A 1 216 ? 23.610 3.164 -14.854 1.00 84.56 216 ASP A CA 1
ATOM 1732 C C . ASP A 1 216 ? 22.419 3.498 -15.764 1.00 84.56 216 ASP A C 1
ATOM 1734 O O . ASP A 1 216 ? 21.397 4.001 -15.290 1.00 84.56 216 ASP A O 1
ATOM 1738 N N . GLN A 1 217 ? 22.495 3.137 -17.049 1.00 83.56 217 GLN A N 1
ATOM 1739 C CA . GLN A 1 217 ? 21.374 3.274 -17.987 1.00 83.56 217 GLN A CA 1
ATOM 1740 C C . GLN A 1 217 ? 20.182 2.405 -17.586 1.00 83.56 217 GLN A C 1
ATOM 1742 O O . GLN A 1 217 ? 19.050 2.888 -17.571 1.00 83.56 217 GLN A O 1
ATOM 1747 N N . ILE A 1 218 ? 20.423 1.141 -17.224 1.00 86.06 218 ILE A N 1
ATOM 1748 C CA . ILE A 1 218 ? 19.372 0.233 -16.751 1.00 86.06 218 ILE A CA 1
ATOM 1749 C C . ILE A 1 218 ? 18.751 0.786 -15.468 1.00 86.06 218 ILE A C 1
ATOM 1751 O O . ILE A 1 218 ? 17.529 0.857 -15.368 1.00 86.06 218 ILE A O 1
ATOM 1755 N N . ARG A 1 219 ? 19.562 1.245 -14.510 1.00 90.38 219 ARG A N 1
ATOM 1756 C CA . ARG A 1 219 ? 19.077 1.832 -13.255 1.00 90.38 219 ARG A CA 1
ATOM 1757 C C . ARG A 1 219 ? 18.206 3.066 -13.502 1.00 90.38 219 ARG A C 1
ATOM 1759 O O . ARG A 1 219 ? 17.133 3.179 -12.908 1.00 90.38 219 ARG A O 1
ATOM 1766 N N . ALA A 1 220 ? 18.631 3.966 -14.389 1.00 88.62 220 ALA A N 1
ATOM 1767 C CA . ALA A 1 220 ? 17.858 5.149 -14.760 1.00 88.62 220 ALA A CA 1
ATOM 1768 C C . ALA A 1 220 ? 16.544 4.778 -15.471 1.00 88.62 220 ALA A C 1
ATOM 1770 O O . ALA A 1 220 ? 15.486 5.325 -15.150 1.00 88.62 220 ALA A O 1
ATOM 1771 N N . ALA A 1 221 ? 16.584 3.809 -16.389 1.00 87.81 221 ALA A N 1
ATOM 1772 C CA . ALA A 1 221 ? 15.405 3.330 -17.104 1.00 87.81 221 ALA A CA 1
ATOM 1773 C C . ALA A 1 221 ? 14.403 2.624 -16.172 1.00 87.81 221 ALA A C 1
ATOM 1775 O O . ALA A 1 221 ? 13.193 2.825 -16.301 1.00 87.81 221 ALA A O 1
ATOM 1776 N N . VAL A 1 222 ? 14.886 1.848 -15.197 1.00 91.94 222 VAL A N 1
ATOM 1777 C CA . VAL A 1 222 ? 14.067 1.227 -14.144 1.00 91.94 222 VAL A CA 1
ATOM 1778 C C . VAL A 1 222 ? 13.383 2.303 -13.305 1.00 91.94 222 VAL A C 1
ATOM 1780 O O . VAL A 1 222 ? 12.165 2.250 -13.151 1.00 91.94 222 VAL A O 1
ATOM 1783 N N . ALA A 1 223 ? 14.116 3.321 -12.842 1.00 93.31 223 ALA A N 1
ATOM 1784 C CA . ALA A 1 223 ? 13.543 4.421 -12.065 1.00 93.31 223 ALA A CA 1
ATOM 1785 C C . ALA A 1 223 ? 12.457 5.182 -12.851 1.00 93.31 223 ALA A C 1
ATOM 1787 O O . ALA A 1 223 ? 11.364 5.427 -12.340 1.00 93.31 223 ALA A O 1
ATOM 1788 N N . ALA A 1 224 ? 12.704 5.484 -14.130 1.00 92.12 224 ALA A N 1
ATOM 1789 C CA . ALA A 1 224 ? 11.703 6.106 -14.998 1.00 92.12 224 ALA A CA 1
ATOM 1790 C C . ALA A 1 224 ? 10.464 5.212 -15.195 1.00 92.12 224 ALA A C 1
ATOM 1792 O O . ALA A 1 224 ? 9.331 5.698 -15.231 1.00 92.12 224 ALA A O 1
ATOM 1793 N N . THR A 1 225 ? 10.665 3.897 -15.295 1.00 91.62 225 THR A N 1
ATOM 1794 C CA . THR A 1 225 ? 9.577 2.919 -15.423 1.00 91.62 225 THR A CA 1
ATOM 1795 C C . THR A 1 225 ? 8.755 2.828 -14.139 1.00 91.62 225 THR A C 1
ATOM 1797 O O . THR A 1 225 ? 7.530 2.783 -14.224 1.00 91.62 225 THR A O 1
ATOM 1800 N N . GLN A 1 226 ? 9.384 2.881 -12.961 1.00 94.44 226 GLN A N 1
ATOM 1801 C CA . GLN A 1 226 ? 8.682 2.918 -11.673 1.00 94.44 226 GLN A CA 1
ATOM 1802 C C . GLN A 1 226 ? 7.728 4.114 -11.589 1.00 94.44 226 GLN A C 1
ATOM 1804 O O . GLN A 1 226 ? 6.562 3.931 -11.244 1.00 94.44 226 GLN A O 1
ATOM 1809 N N . VAL A 1 227 ? 8.175 5.309 -11.994 1.00 96.38 227 VAL A N 1
ATOM 1810 C CA . VAL A 1 227 ? 7.324 6.513 -12.027 1.00 96.38 227 VAL A CA 1
ATOM 1811 C C . VAL A 1 227 ? 6.124 6.322 -12.959 1.00 96.38 227 VAL A C 1
ATOM 1813 O O . VAL A 1 227 ? 4.995 6.624 -12.579 1.00 96.38 227 VAL A O 1
ATOM 1816 N N . ARG A 1 228 ? 6.333 5.761 -14.158 1.00 94.44 228 ARG A N 1
ATOM 1817 C CA . ARG A 1 228 ? 5.239 5.489 -15.111 1.00 94.44 228 ARG A CA 1
ATOM 1818 C C . ARG A 1 228 ? 4.239 4.465 -14.579 1.00 94.44 228 ARG A C 1
ATOM 1820 O O . ARG A 1 228 ? 3.037 4.643 -14.748 1.00 94.44 228 ARG A O 1
ATOM 1827 N N . VAL A 1 229 ? 4.721 3.390 -13.953 1.00 95.31 229 VAL A N 1
ATOM 1828 C CA . VAL A 1 229 ? 3.861 2.368 -13.336 1.00 95.31 229 VAL A CA 1
ATOM 1829 C C . VAL A 1 229 ? 3.051 2.980 -12.195 1.00 95.31 229 VAL A C 1
ATOM 1831 O O . VAL A 1 229 ? 1.851 2.735 -12.109 1.00 95.31 229 VAL A O 1
ATOM 1834 N N . GLN A 1 230 ? 3.670 3.823 -11.368 1.00 95.94 230 GLN A N 1
ATOM 1835 C CA . GLN A 1 230 ? 2.985 4.530 -10.290 1.00 95.94 230 GLN A CA 1
ATOM 1836 C C . GLN A 1 230 ? 1.900 5.478 -10.822 1.00 95.94 230 GLN A C 1
ATOM 1838 O O . GLN A 1 230 ? 0.777 5.445 -10.327 1.00 95.94 230 GLN A O 1
ATOM 1843 N N . GLN A 1 231 ? 2.198 6.272 -11.856 1.00 96.50 231 GLN A N 1
ATOM 1844 C CA . GLN A 1 231 ? 1.220 7.155 -12.506 1.00 96.50 231 GLN A CA 1
ATOM 1845 C C . GLN A 1 231 ? 0.039 6.367 -13.076 1.00 96.50 231 GLN A C 1
ATOM 1847 O O . GLN A 1 231 ? -1.106 6.673 -12.761 1.00 96.50 231 GLN A O 1
ATOM 1852 N N . ARG A 1 232 ? 0.307 5.283 -13.814 1.00 96.06 232 ARG A N 1
ATOM 1853 C CA . ARG A 1 232 ? -0.749 4.393 -14.319 1.00 96.06 232 ARG A CA 1
ATOM 1854 C C . ARG A 1 232 ? -1.577 3.781 -13.197 1.00 96.06 232 ARG A C 1
ATOM 1856 O O . ARG A 1 232 ? -2.775 3.588 -13.362 1.00 96.06 232 ARG A O 1
ATOM 1863 N N . ALA A 1 233 ? -0.969 3.435 -12.067 1.00 96.00 233 ALA A N 1
ATOM 1864 C CA . ALA A 1 233 ? -1.705 2.896 -10.929 1.00 96.00 233 ALA A CA 1
ATOM 1865 C C . ALA A 1 233 ? -2.667 3.929 -10.334 1.00 96.00 233 ALA A C 1
ATOM 1867 O O . ALA A 1 233 ? -3.812 3.588 -10.039 1.00 96.00 233 ALA A O 1
ATOM 1868 N N . LEU A 1 234 ? -2.226 5.185 -10.222 1.00 95.81 234 LEU A N 1
ATOM 1869 C CA . LEU A 1 234 ? -3.064 6.304 -9.790 1.00 95.81 234 LEU A CA 1
ATOM 1870 C C . LEU A 1 234 ? -4.216 6.565 -10.767 1.00 95.81 234 LEU A C 1
ATOM 1872 O O . LEU A 1 234 ? -5.356 6.674 -10.331 1.00 95.81 234 LEU A O 1
ATOM 1876 N N . GLU A 1 235 ? -3.936 6.597 -12.072 1.00 96.69 235 GLU A N 1
ATOM 1877 C CA . GLU A 1 235 ? -4.953 6.759 -13.124 1.00 96.69 235 GLU A CA 1
ATOM 1878 C C . GLU A 1 235 ? -5.999 5.636 -13.101 1.00 96.69 235 GLU A C 1
ATOM 1880 O O . GLU A 1 235 ? -7.178 5.883 -13.327 1.00 96.69 235 GLU A O 1
ATOM 1885 N N . ASN A 1 236 ? -5.582 4.410 -12.773 1.00 97.06 236 ASN A N 1
ATOM 1886 C CA . ASN A 1 236 ? -6.473 3.257 -12.633 1.00 97.06 236 ASN A CA 1
ATOM 1887 C C . ASN A 1 236 ? -7.231 3.218 -11.294 1.00 97.06 236 ASN A C 1
ATOM 1889 O O . ASN A 1 236 ? -7.849 2.204 -10.988 1.00 97.06 236 ASN A O 1
ATOM 1893 N N . GLY A 1 237 ? -7.160 4.264 -10.466 1.00 96.62 237 GLY A N 1
ATOM 1894 C CA . GLY A 1 237 ? -7.971 4.357 -9.251 1.00 96.62 237 GLY A CA 1
ATOM 1895 C C . GLY A 1 237 ? -7.552 3.420 -8.114 1.00 96.62 237 GLY A C 1
ATOM 1896 O O . GLY A 1 237 ? -8.348 3.162 -7.216 1.00 96.62 237 GLY A O 1
ATOM 1897 N N . ILE A 1 238 ? -6.298 2.943 -8.078 1.00 97.12 238 ILE A N 1
ATOM 1898 C CA . ILE A 1 238 ? -5.829 1.994 -7.045 1.00 97.12 238 ILE A CA 1
ATOM 1899 C C . ILE A 1 238 ? -6.080 2.478 -5.606 1.00 97.12 238 ILE A C 1
ATOM 1901 O O . ILE A 1 238 ? -6.325 1.669 -4.712 1.00 97.12 238 ILE A O 1
ATOM 1905 N N . LEU A 1 239 ? -6.027 3.791 -5.361 1.00 96.12 239 LEU A N 1
ATOM 1906 C CA . LEU A 1 239 ? -6.287 4.380 -4.047 1.00 96.12 239 LEU A CA 1
ATOM 1907 C C . LEU A 1 239 ? -7.767 4.283 -3.659 1.00 96.12 239 LEU A C 1
ATOM 1909 O O . LEU A 1 239 ? -8.072 3.938 -2.517 1.00 96.12 239 LEU A O 1
ATOM 1913 N N . GLU A 1 240 ? -8.672 4.536 -4.603 1.00 96.31 240 GLU A N 1
ATOM 1914 C CA . GLU A 1 240 ? -10.118 4.407 -4.404 1.00 96.31 240 GLU A CA 1
ATOM 1915 C C . GLU A 1 240 ? -10.497 2.944 -4.159 1.00 96.31 240 GLU A C 1
ATOM 1917 O O . GLU A 1 240 ? -11.149 2.630 -3.163 1.00 96.31 240 GLU A O 1
ATOM 1922 N N . ASP A 1 241 ? -9.971 2.028 -4.974 1.00 97.44 241 ASP A N 1
ATOM 1923 C CA . ASP A 1 241 ? -10.154 0.589 -4.780 1.00 97.44 241 ASP A CA 1
ATOM 1924 C C . ASP A 1 241 ? -9.634 0.130 -3.415 1.00 97.44 241 ASP A C 1
ATOM 1926 O O . ASP A 1 241 ? -10.275 -0.658 -2.714 1.00 97.44 241 ASP A O 1
ATOM 1930 N N . THR A 1 242 ? -8.469 0.638 -3.004 1.00 97.00 242 THR A N 1
ATOM 1931 C CA . THR A 1 242 ? -7.872 0.315 -1.703 1.00 97.00 242 THR A CA 1
ATOM 1932 C C . THR A 1 242 ? -8.756 0.796 -0.566 1.00 97.00 242 THR A C 1
ATOM 1934 O O . THR A 1 242 ? -8.965 0.058 0.402 1.00 97.00 242 THR A O 1
ATOM 1937 N N . ARG A 1 243 ? -9.306 2.007 -0.683 1.00 95.94 243 ARG A N 1
ATOM 1938 C CA . ARG A 1 243 ? -10.242 2.555 0.293 1.00 95.94 243 ARG A CA 1
ATOM 1939 C C . ARG A 1 243 ? -11.501 1.701 0.383 1.00 95.94 243 ARG A C 1
ATOM 1941 O O . ARG A 1 243 ? -11.808 1.219 1.470 1.00 95.94 243 ARG A O 1
ATOM 1948 N N . ASN A 1 244 ? -12.155 1.437 -0.746 1.00 96.50 244 ASN A N 1
ATOM 1949 C CA . ASN A 1 244 ? -13.392 0.660 -0.815 1.00 96.50 244 ASN A CA 1
ATOM 1950 C C . ASN A 1 244 ? -13.214 -0.738 -0.203 1.00 96.50 244 ASN A C 1
ATOM 1952 O O . ASN A 1 244 ? -13.976 -1.141 0.676 1.00 96.50 244 ASN A O 1
ATOM 1956 N N . LYS A 1 245 ? -12.135 -1.449 -0.564 1.00 97.25 245 LYS A N 1
ATOM 1957 C CA . LYS A 1 245 ? -11.842 -2.767 0.025 1.00 97.25 245 LYS A CA 1
ATOM 1958 C C . LYS A 1 245 ? -11.527 -2.698 1.514 1.00 97.25 245 LYS A C 1
ATOM 1960 O O . LYS A 1 245 ? -11.860 -3.628 2.250 1.00 97.25 245 LYS A O 1
ATOM 1965 N N . THR A 1 246 ? -10.883 -1.626 1.970 1.00 95.62 246 THR A N 1
ATOM 1966 C CA . THR A 1 246 ? -10.588 -1.436 3.395 1.00 95.62 246 THR A CA 1
ATOM 1967 C C . THR A 1 246 ? -11.864 -1.181 4.190 1.00 95.62 246 THR A C 1
ATOM 1969 O O . THR A 1 246 ? -12.049 -1.776 5.254 1.00 95.62 246 THR A O 1
ATOM 1972 N N . GLU A 1 247 ? -12.766 -0.352 3.667 1.00 95.88 247 GLU A N 1
ATOM 1973 C CA . GLU A 1 247 ? -14.078 -0.112 4.263 1.00 95.88 247 GLU A CA 1
ATOM 1974 C C . GLU A 1 247 ? -14.892 -1.408 4.339 1.00 95.88 247 GLU A C 1
ATOM 1976 O O . GLU A 1 247 ? -15.409 -1.747 5.404 1.00 95.88 247 GLU A O 1
ATOM 1981 N N . ASP A 1 248 ? -14.933 -2.198 3.267 1.00 96.31 248 ASP A N 1
ATOM 1982 C CA . ASP A 1 248 ? -15.628 -3.487 3.263 1.00 96.31 248 ASP A CA 1
ATOM 1983 C C . ASP A 1 248 ? -15.020 -4.486 4.254 1.00 96.31 248 ASP A C 1
ATOM 1985 O O . ASP A 1 248 ? -15.748 -5.143 5.007 1.00 96.31 248 ASP A O 1
ATOM 1989 N N . TYR A 1 249 ? -13.689 -4.570 4.315 1.00 95.12 249 TYR A N 1
ATOM 1990 C CA . TYR A 1 249 ? -12.985 -5.413 5.280 1.00 95.12 249 TYR A CA 1
ATOM 1991 C C . TYR A 1 249 ? -13.347 -5.038 6.723 1.00 95.12 249 TYR A C 1
ATOM 1993 O O . TYR A 1 249 ? -13.761 -5.899 7.506 1.00 95.12 249 TYR A O 1
ATOM 2001 N N . LEU A 1 250 ? -13.249 -3.753 7.078 1.00 93.62 250 LEU A N 1
ATOM 2002 C CA . LEU A 1 250 ? -13.554 -3.274 8.427 1.00 93.62 250 LEU A CA 1
ATOM 2003 C C . LEU A 1 250 ? -15.042 -3.410 8.759 1.00 93.62 250 LEU A C 1
ATOM 2005 O O . LEU A 1 250 ? -15.387 -3.811 9.871 1.00 93.62 250 LEU A O 1
ATOM 2009 N N . ARG A 1 251 ? -15.933 -3.139 7.801 1.00 94.81 251 ARG A N 1
ATOM 2010 C CA . ARG A 1 251 ? -17.382 -3.298 7.968 1.00 94.81 251 ARG A CA 1
ATOM 2011 C C . ARG A 1 251 ? -17.742 -4.748 8.268 1.00 94.81 251 ARG A C 1
ATOM 2013 O O . ARG A 1 251 ? -18.492 -4.998 9.209 1.00 94.81 251 ARG A O 1
ATOM 2020 N N . ASN A 1 252 ? -17.190 -5.697 7.514 1.00 94.25 252 ASN A N 1
ATOM 2021 C CA . ASN A 1 252 ? -17.430 -7.124 7.724 1.00 94.25 252 ASN A CA 1
ATOM 2022 C C . ASN A 1 252 ? -16.869 -7.600 9.067 1.00 94.25 252 ASN A C 1
ATOM 2024 O O . ASN A 1 252 ? -17.555 -8.302 9.811 1.00 94.25 252 ASN A O 1
ATOM 2028 N N . LEU A 1 253 ? -15.659 -7.154 9.412 1.00 91.06 253 LEU A N 1
ATOM 2029 C CA . LEU A 1 253 ? -15.017 -7.483 10.678 1.00 91.06 253 LEU A CA 1
ATOM 2030 C C . LEU A 1 253 ? -15.839 -6.999 11.881 1.00 91.06 253 LEU A C 1
ATOM 2032 O O . LEU A 1 253 ? -16.093 -7.771 12.801 1.00 91.06 253 LEU A O 1
ATOM 2036 N N . MET A 1 254 ? -16.297 -5.746 11.862 1.00 91.06 254 MET A N 1
ATOM 2037 C CA . MET A 1 254 ? -17.076 -5.155 12.957 1.00 91.06 254 MET A CA 1
ATOM 2038 C C . MET A 1 254 ? -18.513 -5.672 13.012 1.00 91.06 254 MET A C 1
ATOM 2040 O O . MET A 1 254 ? -19.047 -5.876 14.103 1.00 91.06 254 MET A O 1
ATOM 2044 N N . ARG A 1 255 ? -19.123 -5.969 11.857 1.00 89.94 255 ARG A N 1
ATOM 2045 C CA . ARG A 1 255 ? -20.423 -6.650 11.798 1.00 89.94 255 ARG A CA 1
ATOM 2046 C C . ARG A 1 255 ? -20.351 -8.019 12.473 1.00 89.94 255 ARG A C 1
ATOM 2048 O O . ARG A 1 255 ? -21.257 -8.362 13.224 1.00 89.94 255 ARG A O 1
ATOM 2055 N N . GLY A 1 256 ? -19.253 -8.756 12.286 1.00 87.81 256 GLY A N 1
ATOM 2056 C CA . GLY A 1 256 ? -18.988 -10.011 13.000 1.00 87.81 256 GLY A CA 1
ATOM 2057 C C . GLY A 1 256 ? -18.872 -9.858 14.525 1.00 87.81 256 GLY A C 1
ATOM 2058 O O . GLY A 1 256 ? -18.988 -10.842 15.249 1.00 87.81 256 GLY A O 1
ATOM 2059 N N . LEU A 1 257 ? -18.674 -8.635 15.026 1.00 87.56 257 LEU A N 1
ATOM 2060 C CA . LEU A 1 257 ? -18.648 -8.299 16.453 1.00 87.56 257 LEU A CA 1
ATOM 2061 C C . LEU A 1 257 ? -19.983 -7.739 16.971 1.00 87.56 257 LEU A C 1
ATOM 2063 O O . LEU A 1 257 ? -20.070 -7.410 18.149 1.00 87.56 257 LEU A O 1
ATOM 2067 N N . GLY A 1 258 ? -21.005 -7.627 16.116 1.00 89.38 258 GLY A N 1
ATOM 2068 C CA . GLY A 1 258 ? -22.318 -7.084 16.473 1.00 89.38 258 GLY A CA 1
ATOM 2069 C C . GLY A 1 258 ? -22.439 -5.560 16.367 1.00 89.38 258 GLY A C 1
ATOM 2070 O O . GLY A 1 258 ? -23.441 -5.006 16.809 1.00 89.38 258 GLY A O 1
ATOM 2071 N N . TYR A 1 259 ? -21.458 -4.877 15.769 1.00 89.75 259 TYR A N 1
ATOM 2072 C CA . TYR A 1 259 ? -21.462 -3.418 15.635 1.00 89.75 259 TYR A CA 1
ATOM 2073 C C . TYR A 1 259 ? -21.887 -2.968 14.238 1.00 89.75 259 TYR A C 1
ATOM 2075 O O . TYR A 1 259 ? -21.573 -3.605 13.228 1.00 89.75 259 TYR A O 1
ATOM 2083 N N . ARG A 1 260 ? -22.572 -1.823 14.175 1.00 91.56 260 ARG A N 1
ATOM 2084 C CA . ARG A 1 260 ? -22.792 -1.085 12.923 1.00 91.56 260 ARG A CA 1
ATOM 2085 C C . ARG A 1 260 ? -21.648 -0.096 12.737 1.00 91.56 260 ARG A C 1
ATOM 2087 O O . ARG A 1 260 ? -21.191 0.482 13.715 1.00 91.56 260 ARG A O 1
ATOM 2094 N N . VAL A 1 261 ? -21.181 0.089 11.506 1.00 93.12 261 VAL A N 1
ATOM 2095 C CA . VAL A 1 261 ? -20.035 0.959 11.204 1.00 93.12 261 VAL A CA 1
ATOM 2096 C C . VAL A 1 261 ? -20.461 2.090 10.288 1.00 93.12 261 VAL A C 1
ATOM 2098 O O . VAL A 1 261 ? -21.094 1.845 9.263 1.00 93.12 261 VAL A O 1
ATOM 2101 N N . GLU A 1 262 ? -20.060 3.300 10.650 1.00 93.44 262 GLU A N 1
ATOM 2102 C CA . GLU A 1 262 ? -20.128 4.505 9.833 1.00 93.44 262 GLU A CA 1
ATOM 2103 C C . GLU A 1 262 ? -18.691 4.989 9.586 1.00 93.44 262 GLU A C 1
ATOM 2105 O O . GLU A 1 262 ? -17.923 5.195 10.532 1.00 93.44 262 GLU A O 1
ATOM 2110 N N . PHE A 1 263 ? -18.310 5.123 8.315 1.00 92.25 263 PHE A N 1
ATOM 2111 C CA . PHE A 1 263 ? -17.000 5.645 7.933 1.00 92.25 263 PHE A CA 1
ATOM 2112 C C . PHE A 1 263 ? -17.095 7.155 7.766 1.00 92.25 263 PHE A C 1
ATOM 2114 O O . PHE A 1 263 ? -17.948 7.644 7.030 1.00 92.25 263 PHE A O 1
ATOM 2121 N N . VAL A 1 264 ? -16.218 7.887 8.450 1.00 88.69 264 VAL A N 1
ATOM 2122 C CA . VAL A 1 264 ? -16.127 9.343 8.324 1.00 88.69 264 VAL A CA 1
ATOM 2123 C C . VAL A 1 264 ? -14.961 9.661 7.399 1.00 88.69 264 VAL A C 1
ATOM 2125 O O . VAL A 1 264 ? -13.834 9.216 7.634 1.00 88.69 264 VAL A O 1
ATOM 2128 N N . SER A 1 265 ? -15.230 10.409 6.329 1.00 73.12 265 SER A N 1
ATOM 2129 C CA . SER A 1 265 ? -14.184 10.859 5.420 1.00 73.12 265 SER A CA 1
ATOM 2130 C C . SER A 1 265 ? -13.356 11.961 6.098 1.00 73.12 265 SER A C 1
ATOM 2132 O O . SER A 1 265 ? -13.897 12.831 6.778 1.00 73.12 265 SER A O 1
ATOM 2134 N N . VAL A 1 266 ? -12.026 11.928 5.948 1.00 67.38 266 VAL 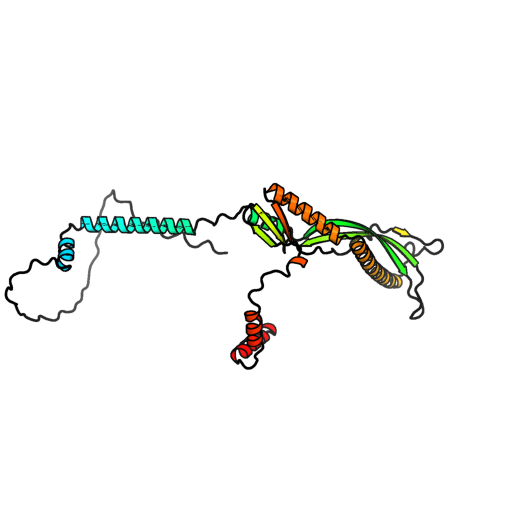A N 1
ATOM 2135 C CA . VAL A 1 266 ? -11.145 12.967 6.520 1.00 67.38 266 VAL A CA 1
ATOM 2136 C C . VAL A 1 266 ? -11.468 14.352 5.928 1.00 67.38 266 VAL A C 1
ATOM 2138 O O . VAL A 1 266 ? -11.326 15.352 6.627 1.00 67.38 266 VAL A O 1
ATOM 2141 N N . GLY A 1 267 ? -12.023 14.417 4.710 1.00 56.19 267 GLY A N 1
ATOM 2142 C CA . GLY A 1 267 ? -12.508 15.659 4.092 1.00 56.19 267 GLY A CA 1
ATOM 2143 C C . GLY A 1 267 ? -13.690 16.312 4.822 1.00 56.19 267 GLY A C 1
ATOM 2144 O O . GLY A 1 267 ? -13.759 17.535 4.884 1.00 56.19 267 GLY A O 1
ATOM 2145 N N . ASP A 1 268 ? -14.554 15.524 5.470 1.00 47.50 268 ASP A N 1
ATOM 2146 C CA . ASP A 1 268 ? -15.688 16.032 6.261 1.00 47.50 268 ASP A CA 1
ATOM 2147 C C . ASP A 1 268 ? -15.286 16.418 7.698 1.00 47.50 268 ASP A C 1
ATOM 2149 O O . ASP A 1 268 ? -16.091 16.935 8.475 1.00 47.50 268 ASP A O 1
ATOM 2153 N N . SER A 1 269 ? -14.026 16.179 8.081 1.00 46.59 269 SER A N 1
ATOM 2154 C CA . SER A 1 269 ? -13.530 16.414 9.443 1.00 46.59 269 SER A CA 1
ATOM 2155 C C . SER A 1 269 ? -13.121 17.864 9.735 1.00 46.59 269 SER A C 1
ATOM 2157 O O . SER A 1 269 ? -12.754 18.169 10.866 1.00 46.59 269 SER A O 1
ATOM 2159 N N . LEU A 1 270 ? -13.274 18.799 8.789 1.00 47.69 270 LEU A N 1
ATOM 2160 C CA . LEU A 1 270 ? -13.155 20.241 9.077 1.00 47.69 270 LEU A CA 1
ATOM 2161 C C . LEU A 1 270 ? -14.271 20.776 10.001 1.00 47.69 270 LEU A C 1
ATOM 2163 O O . LEU A 1 270 ? -14.215 21.928 10.416 1.00 47.69 270 LEU A O 1
ATOM 2167 N N . ALA A 1 271 ? -15.241 19.939 10.381 1.00 42.09 271 ALA A N 1
ATOM 2168 C CA . ALA A 1 271 ? -16.242 20.228 11.406 1.00 42.09 271 ALA A CA 1
ATOM 2169 C C . ALA A 1 271 ? -15.967 19.497 12.737 1.00 42.09 271 ALA A C 1
ATOM 2171 O O . ALA A 1 271 ? -16.891 19.045 13.417 1.00 42.09 271 ALA A O 1
ATOM 2172 N N . TRP A 1 272 ? -14.704 19.381 13.156 1.00 45.72 272 TRP A N 1
ATOM 2173 C CA . TRP A 1 272 ? -14.455 19.323 14.597 1.00 45.72 272 TRP A CA 1
ATOM 2174 C C . TRP A 1 272 ? -14.939 20.650 15.195 1.00 45.72 272 TRP A C 1
ATOM 2176 O O . TRP A 1 272 ? -14.541 21.693 14.679 1.00 45.72 272 TRP A O 1
ATOM 2186 N N . PRO A 1 273 ? -15.772 20.670 16.255 1.00 41.94 273 PRO A N 1
ATOM 2187 C CA . PRO A 1 273 ? -15.959 21.888 17.024 1.00 41.94 273 PRO A CA 1
ATOM 2188 C C . PRO A 1 273 ? -14.590 22.235 17.604 1.00 41.94 273 PRO A C 1
ATOM 2190 O O . PRO A 1 273 ? -14.145 21.647 18.592 1.00 41.94 273 PRO A O 1
ATOM 2193 N N . THR A 1 274 ? -13.877 23.131 16.930 1.00 46.22 274 THR A N 1
ATOM 2194 C CA . THR A 1 274 ? -12.690 23.761 17.478 1.00 46.22 274 THR A CA 1
ATOM 2195 C C . THR A 1 274 ? -13.106 24.357 18.821 1.00 46.22 274 THR A C 1
ATOM 2197 O O . THR A 1 274 ? -14.134 25.046 18.874 1.00 46.22 274 THR A O 1
ATOM 2200 N N . PRO A 1 275 ? -12.369 24.108 19.920 1.00 47.94 275 PRO A N 1
ATOM 2201 C CA . PRO A 1 275 ? -12.511 24.961 21.093 1.00 47.94 275 PRO A CA 1
ATOM 2202 C C . PRO A 1 275 ? -12.394 26.418 20.613 1.00 47.94 275 PRO A C 1
ATOM 2204 O O . PRO A 1 275 ? -11.626 26.665 19.678 1.00 47.94 275 PRO A O 1
ATOM 2207 N N . PRO A 1 276 ? -13.212 27.343 21.147 1.00 47.72 276 PRO A N 1
ATOM 2208 C CA . PRO A 1 276 ? -13.429 28.656 20.548 1.00 47.72 276 PRO A CA 1
ATOM 2209 C C . PRO A 1 276 ? -12.091 29.297 20.168 1.00 47.72 276 PRO A C 1
ATOM 2211 O O . PRO A 1 276 ? -11.222 29.465 21.022 1.00 47.72 276 PRO A O 1
ATOM 2214 N N . GLU A 1 277 ? -11.922 29.635 18.884 1.00 47.84 277 GLU A N 1
ATOM 2215 C CA . GLU A 1 277 ? -10.681 30.170 18.287 1.00 47.84 277 GLU A CA 1
ATOM 2216 C C . GLU A 1 277 ? -10.100 31.389 19.028 1.00 47.84 277 GLU A C 1
ATOM 2218 O O . GLU A 1 277 ? -8.934 31.739 18.840 1.00 47.84 277 GLU A O 1
ATOM 2223 N N . ALA A 1 278 ? -10.893 32.008 19.905 1.00 50.88 278 ALA A N 1
ATOM 2224 C CA . ALA A 1 278 ? -10.475 33.064 20.813 1.00 50.88 278 ALA A CA 1
ATOM 2225 C C . ALA A 1 278 ? -9.285 32.673 21.715 1.00 50.88 278 ALA A C 1
ATOM 2227 O O . ALA A 1 278 ? -8.508 33.553 22.076 1.00 50.88 278 ALA A O 1
ATOM 2228 N N . ASP A 1 279 ? -9.098 31.389 22.042 1.00 55.59 279 ASP A N 1
ATOM 2229 C CA . ASP A 1 279 ? -8.072 30.974 23.013 1.00 55.59 279 ASP A CA 1
ATOM 2230 C C . ASP A 1 279 ? -6.709 30.667 22.359 1.00 55.59 279 ASP A C 1
ATOM 2232 O O . ASP A 1 279 ? -5.650 31.032 22.869 1.00 55.59 279 ASP A O 1
ATOM 2236 N N . LEU A 1 280 ? -6.703 30.073 21.159 1.00 48.91 280 LEU A N 1
ATOM 2237 C CA . LEU A 1 280 ? -5.458 29.709 20.466 1.00 48.91 280 LEU A CA 1
ATOM 2238 C C . LEU A 1 280 ? -4.711 30.922 19.914 1.00 48.91 280 LEU A C 1
ATOM 2240 O O . LEU A 1 280 ? -3.481 30.939 19.949 1.00 48.91 280 LEU A O 1
ATOM 2244 N N . ARG A 1 281 ? -5.429 31.943 19.437 1.00 55.78 281 ARG A N 1
ATOM 2245 C CA . ARG A 1 281 ? -4.808 33.175 18.936 1.00 55.78 281 ARG A CA 1
ATOM 2246 C C . ARG A 1 281 ? -4.171 33.976 20.073 1.00 55.78 281 ARG A C 1
ATOM 2248 O O . ARG A 1 281 ? -3.031 34.402 19.928 1.00 55.78 281 ARG A O 1
ATOM 2255 N N . GLY A 1 282 ? -4.844 34.064 21.224 1.00 60.75 282 GLY A N 1
ATOM 2256 C CA . GLY A 1 282 ? -4.289 34.670 22.438 1.00 60.75 282 GLY A CA 1
ATOM 2257 C C . GLY A 1 282 ? -3.086 33.899 22.991 1.00 60.75 282 GLY A C 1
ATOM 2258 O O . GLY A 1 282 ? -2.090 34.504 23.379 1.00 60.75 282 GLY A O 1
ATOM 2259 N N . MET A 1 283 ? -3.119 32.561 22.952 1.00 52.12 283 MET A N 1
ATOM 2260 C CA . MET A 1 283 ? -1.970 31.734 23.334 1.00 52.12 283 MET A CA 1
ATOM 2261 C C . MET A 1 283 ? -0.788 31.869 22.365 1.00 52.12 283 MET A C 1
ATOM 2263 O O . MET A 1 283 ? 0.354 31.895 22.818 1.00 52.12 283 MET A O 1
ATOM 2267 N N . LEU A 1 284 ? -1.031 31.966 21.054 1.00 57.41 284 LEU A N 1
ATOM 2268 C CA . LEU A 1 284 ? 0.015 32.169 20.043 1.00 57.41 284 LEU A CA 1
ATOM 2269 C C . LEU A 1 284 ? 0.626 33.567 20.125 1.00 57.41 284 LEU A C 1
ATOM 2271 O O . LEU A 1 284 ? 1.847 33.687 20.067 1.00 57.41 284 LEU A O 1
ATOM 2275 N N . GLU A 1 285 ? -0.189 34.602 20.326 1.00 62.53 285 GLU A N 1
ATOM 2276 C CA . GLU A 1 285 ? 0.291 35.967 20.559 1.00 62.53 285 GLU A CA 1
ATOM 2277 C C . GLU A 1 285 ? 1.108 36.044 21.858 1.00 62.53 285 GLU A C 1
ATOM 2279 O O . GLU A 1 285 ? 2.209 36.587 21.844 1.00 62.53 285 GLU A O 1
ATOM 2284 N N . ALA A 1 286 ? 0.683 35.372 22.936 1.00 57.19 286 ALA A N 1
ATOM 2285 C CA . ALA A 1 286 ? 1.465 35.260 24.172 1.00 57.19 286 ALA A CA 1
ATOM 2286 C C . ALA A 1 286 ? 2.779 34.461 24.014 1.00 57.19 286 ALA A C 1
ATOM 2288 O O . ALA A 1 286 ? 3.718 34.651 24.786 1.00 57.19 286 ALA A O 1
ATOM 2289 N N . TYR A 1 287 ? 2.868 33.560 23.029 1.00 52.91 287 TYR A N 1
ATOM 2290 C CA . TYR A 1 287 ? 4.072 32.762 22.745 1.00 52.91 287 TYR A CA 1
ATOM 2291 C C . TYR A 1 287 ? 5.052 33.455 21.777 1.00 52.91 287 TYR A C 1
ATOM 2293 O O . TYR A 1 287 ? 6.257 33.149 21.757 1.00 52.91 287 TYR A O 1
ATOM 2301 N N . LEU A 1 288 ? 4.526 34.364 20.953 1.00 58.84 288 LEU A N 1
ATOM 2302 C CA . LEU A 1 288 ? 5.265 35.199 20.006 1.00 58.84 288 LEU A CA 1
ATOM 2303 C C . LEU A 1 288 ? 5.672 36.552 20.601 1.00 58.84 288 LEU A C 1
ATOM 2305 O O . LEU A 1 288 ? 6.555 37.198 20.042 1.00 58.84 288 LEU A O 1
ATOM 2309 N N . ASP A 1 289 ? 5.104 36.951 21.739 1.00 67.38 289 ASP A N 1
ATOM 2310 C CA . ASP A 1 289 ? 5.529 38.139 22.471 1.00 67.38 289 ASP A CA 1
ATOM 2311 C C . ASP A 1 289 ? 6.947 37.956 23.049 1.00 67.38 289 ASP A C 1
ATOM 2313 O O . ASP A 1 289 ? 7.182 37.381 24.118 1.00 67.38 289 ASP A O 1
ATOM 2317 N N . GLU A 1 290 ? 7.937 38.441 22.297 1.00 61.69 290 GLU A N 1
ATOM 2318 C CA . GLU A 1 290 ? 9.351 38.410 22.665 1.00 61.69 290 GLU A CA 1
ATOM 2319 C C . GLU A 1 290 ? 9.697 39.321 23.849 1.00 61.69 290 GLU A C 1
ATOM 2321 O O . GLU A 1 290 ? 10.854 39.313 24.286 1.00 61.69 290 GLU A O 1
ATOM 2326 N N . SER A 1 291 ? 8.752 40.107 24.372 1.00 68.50 291 SER A N 1
ATOM 2327 C CA . SER A 1 291 ? 8.982 40.973 25.530 1.00 68.50 291 SER A CA 1
ATOM 2328 C C . SER A 1 291 ? 9.024 40.206 26.859 1.00 68.50 291 SER A C 1
ATOM 2330 O O . SER A 1 291 ? 9.574 40.716 27.836 1.00 68.50 291 SER A O 1
ATOM 2332 N N . ASN A 1 292 ? 8.536 38.958 26.899 1.00 70.69 292 ASN A N 1
ATOM 2333 C CA . ASN A 1 292 ? 8.520 38.150 28.116 1.00 70.69 292 ASN A CA 1
ATOM 2334 C C . ASN A 1 292 ? 9.886 37.459 28.377 1.00 70.69 292 ASN A C 1
ATOM 2336 O O . ASN A 1 292 ? 10.271 36.525 27.654 1.00 70.69 292 ASN A O 1
ATOM 2340 N N . PRO A 1 293 ? 10.635 37.863 29.424 1.00 75.31 293 PRO A N 1
ATOM 2341 C CA . PRO A 1 293 ? 11.988 37.367 29.682 1.00 75.31 293 PRO A CA 1
ATOM 2342 C C . PRO A 1 293 ? 12.036 35.877 30.057 1.00 75.31 293 PRO A C 1
ATOM 2344 O O . PRO A 1 293 ? 13.038 35.210 29.778 1.00 75.31 293 PRO A O 1
ATOM 2347 N N . ASP A 1 294 ? 10.964 35.318 30.625 1.00 73.62 294 ASP A N 1
ATOM 2348 C CA . ASP A 1 294 ? 10.922 33.902 31.011 1.00 73.62 294 ASP A CA 1
ATOM 2349 C C . ASP A 1 294 ? 10.754 32.974 29.801 1.00 73.62 294 ASP A C 1
ATOM 2351 O O . ASP A 1 294 ? 11.358 31.896 29.744 1.00 73.62 294 ASP A O 1
ATOM 2355 N N . LEU A 1 295 ? 10.011 33.409 28.780 1.00 68.94 295 LEU A N 1
ATOM 2356 C CA . LEU A 1 295 ? 9.884 32.680 27.516 1.00 68.94 295 LEU A CA 1
ATOM 2357 C C . LEU A 1 295 ? 11.193 32.700 26.716 1.00 68.94 295 LEU A C 1
ATOM 2359 O O . LEU A 1 295 ? 11.564 31.671 26.145 1.00 68.94 295 LEU A O 1
ATOM 2363 N N . ARG A 1 296 ? 11.954 33.807 26.747 1.00 75.06 296 ARG A N 1
ATOM 2364 C CA . ARG A 1 296 ? 13.314 33.847 26.169 1.00 75.06 296 ARG A CA 1
ATOM 2365 C C . ARG A 1 296 ? 14.247 32.845 26.837 1.00 75.06 296 ARG A C 1
ATOM 2367 O O . ARG A 1 296 ? 14.937 32.110 26.133 1.00 75.06 296 ARG A O 1
ATOM 2374 N N . ARG A 1 297 ? 14.236 32.759 28.173 1.00 79.25 297 ARG A N 1
ATOM 2375 C CA . ARG A 1 297 ? 15.055 31.787 28.921 1.00 79.25 297 ARG A CA 1
ATOM 2376 C C . ARG A 1 297 ? 14.702 30.346 28.555 1.00 79.25 297 ARG A C 1
ATOM 2378 O O . ARG A 1 297 ? 15.599 29.534 28.347 1.00 79.25 297 ARG A O 1
ATOM 2385 N N . ARG A 1 298 ? 13.409 30.034 28.407 1.00 76.94 298 ARG A N 1
ATOM 2386 C CA . ARG A 1 298 ? 12.952 28.699 27.986 1.00 76.94 298 ARG A CA 1
ATOM 2387 C C . ARG A 1 298 ? 13.336 28.373 26.543 1.00 76.94 298 ARG A C 1
ATOM 2389 O O . ARG A 1 298 ? 13.821 27.271 26.305 1.00 76.94 298 ARG A O 1
ATOM 2396 N N . LYS A 1 299 ? 13.197 29.317 25.602 1.00 74.56 299 LYS A N 1
ATOM 2397 C CA . LYS A 1 299 ? 13.653 29.141 24.209 1.00 74.56 299 LYS A CA 1
ATOM 2398 C C . LYS A 1 299 ? 15.169 28.927 24.140 1.00 74.56 299 LYS A C 1
ATOM 2400 O O . LYS A 1 299 ? 15.611 27.996 23.476 1.00 74.56 299 LYS A O 1
ATOM 2405 N N . GLN A 1 300 ? 15.959 29.710 24.877 1.00 77.12 300 GLN A N 1
ATOM 2406 C CA . GLN A 1 300 ? 17.416 29.537 24.940 1.00 77.12 300 GLN A CA 1
ATOM 2407 C C . GLN A 1 300 ? 17.818 28.186 25.548 1.00 77.12 300 GLN A C 1
ATOM 2409 O O . GLN A 1 300 ? 18.715 27.538 25.021 1.00 77.12 300 GLN A O 1
ATOM 2414 N N . ALA A 1 301 ? 17.130 27.718 26.595 1.00 77.31 301 ALA A N 1
ATOM 2415 C CA . ALA A 1 301 ? 17.372 26.394 27.173 1.00 77.31 301 ALA A CA 1
ATOM 2416 C C . ALA A 1 301 ? 17.037 25.251 26.196 1.00 77.31 301 ALA A C 1
ATOM 2418 O O . ALA A 1 301 ? 17.761 24.261 26.127 1.00 77.31 301 ALA A O 1
ATOM 2419 N N . LEU A 1 302 ? 15.968 25.401 25.407 1.00 72.94 302 LEU A N 1
ATOM 2420 C CA . LEU A 1 302 ? 15.569 24.428 24.387 1.00 72.94 302 LEU A CA 1
ATOM 2421 C C . LEU A 1 302 ? 16.565 24.372 23.226 1.00 72.94 302 LEU A C 1
ATOM 2423 O O . LEU A 1 302 ? 16.972 23.286 22.826 1.00 72.94 302 LEU A O 1
ATOM 2427 N N . VAL A 1 303 ? 17.002 25.533 22.730 1.00 70.69 303 VAL A N 1
ATOM 2428 C CA . VAL A 1 303 ? 18.035 25.633 21.688 1.00 70.69 303 VAL A CA 1
ATOM 2429 C C . VAL A 1 303 ? 19.353 25.043 22.184 1.00 70.69 303 VAL A C 1
ATOM 2431 O O . VAL A 1 303 ? 20.001 24.296 21.459 1.00 70.69 303 VAL A O 1
ATOM 2434 N N . ARG A 1 304 ? 19.720 25.305 23.440 1.00 69.31 304 ARG A N 1
ATOM 2435 C CA . ARG A 1 304 ? 20.932 24.764 24.054 1.00 69.31 304 ARG A CA 1
ATOM 2436 C C . ARG A 1 304 ? 20.895 23.235 24.178 1.00 69.31 304 ARG A C 1
ATOM 2438 O O . ARG A 1 304 ? 21.849 22.580 23.776 1.00 69.31 304 ARG A O 1
ATOM 2445 N N . ASN A 1 305 ? 19.766 22.667 24.613 1.00 69.88 305 ASN A N 1
ATOM 2446 C CA . ASN A 1 305 ? 19.563 21.213 24.653 1.00 69.88 305 ASN A CA 1
ATOM 2447 C C . ASN A 1 305 ? 19.540 20.569 23.257 1.00 69.88 305 ASN A C 1
ATOM 2449 O O . ASN A 1 305 ? 20.036 19.458 23.099 1.00 69.88 305 ASN A O 1
ATOM 2453 N N . LEU A 1 306 ? 18.981 21.244 22.246 1.00 56.91 306 LEU A N 1
ATOM 2454 C CA . LEU A 1 306 ? 18.954 20.740 20.866 1.00 56.91 306 LEU A CA 1
ATOM 2455 C C . LEU A 1 306 ? 20.326 20.797 20.186 1.00 56.91 306 LEU A C 1
ATOM 2457 O O . LEU A 1 306 ? 20.623 19.953 19.347 1.00 56.91 306 LEU A O 1
ATOM 2461 N N . LEU A 1 307 ? 21.159 21.772 20.555 1.00 60.94 307 LEU A N 1
ATOM 2462 C CA . LEU A 1 307 ? 22.521 21.924 20.039 1.00 60.94 307 LEU A CA 1
ATOM 2463 C C . LEU A 1 307 ? 23.577 21.177 20.871 1.00 60.94 307 LEU A C 1
ATOM 2465 O O . LEU A 1 307 ? 24.738 21.151 20.475 1.00 60.94 307 LEU A O 1
ATOM 2469 N N . GLY A 1 308 ? 23.193 20.560 21.995 1.00 60.31 308 GLY A N 1
ATOM 2470 C CA . GLY A 1 308 ? 24.104 19.809 22.865 1.00 60.31 308 GLY A CA 1
ATOM 2471 C C . GLY A 1 308 ? 25.176 20.666 23.559 1.00 60.31 308 GLY A C 1
ATOM 2472 O O . GLY A 1 308 ? 26.278 20.169 23.788 1.00 60.31 308 GLY A O 1
ATOM 2473 N N . LEU A 1 309 ? 24.870 21.939 23.852 1.00 49.69 309 LEU A N 1
ATOM 2474 C CA . LEU A 1 309 ? 25.765 22.943 24.468 1.00 49.69 309 LEU A CA 1
ATOM 2475 C C . LEU A 1 309 ? 25.501 23.186 25.967 1.00 49.69 309 LEU A C 1
ATOM 2477 O O . LEU A 1 309 ? 24.447 22.763 26.477 1.00 49.69 309 LEU A O 1
#

Sequence (309 aa):
MGRWFAMRFCSSGIIFYLFEGLDLSATLMPENPPFSRPPAVQDPAPSPVAGSSGISPQGLWYRFQREPLMTRAIIWTLLAGTLFVAGYLVWQAWASPKPVNPVFAKIDHIKRVRHLRLVRHHYEGLIPVTKPGRREGEQGDLQFLLVAPARIEGYVDLGRLEVRVLPDSLLRIWLPEPALSEVAIDLEQAHEYTLAGKGRFLGRRLERANYFEAYDQIRAAVAATQVRVQQRALENGILEDTRNKTEDYLRNLMRGLGYRVEFVSVGDSLAWPTPPEADLRGMLEAYLDESNPDLRRRKQALVRNLLGL

pLDDT: mean 73.15, std 20.54, range [31.91, 97.81]

Foldseek 3Di:
DDDPPPDDPDDDDDDDDDDDDDDDDDDDDDDDDDDDDDDDDDDDDDDDDDDDPDPDPVVVVVVVVPDPPVVVVVVVVVVVVVVVVVVVVVCCVVVVPDPPPVVVVVLVVQLVVQKDWDDKDKDWQWQFQFDDDPDDPDDGHGQWIKTWIKMKIKIFGSNPWDWDQDPPQEIEIAGDFIDIDQIDTDSVRIDIDDDPPRDDDPPDDDDPVNVVVRVVSRVVSVVVSRVVVVVVCVVVVNRVVNVVVVCVVVQVVSVVVVHHYDYDYPVNVVPPPDPPPVPVVVVVCVLPPPVDVVSVVVVVVVVCVVVVD

Secondary structure (DSSP, 8-state):
----SS-SSS--SS------------------------------------------HHHHHHHTTSS-HHHHHHHHHHHHHHHHHHHHHHHHHHHS-----HHHHHHHHHHHT-EEEEEEEEEEEEEEEEPPPSSTTPPPPEEEEEEEEEEEEEEEEGGG-EEEEPTTSEEEEEPPPPEEPP-EE-STT-EEE--TTT--SSSS---HHHHHHHHHHHHHHHHHHHHHHHHHHHHTTHHHHHHHHHHHHHHHHHHTTT-EEEEEPGGGGGGS-PSPTHHHHHHHHHHH-TT-HHHHHHHHHHHHHHHT-